Protein AF-A0A662V6E0-F1 (afdb_monomer_lite)

Structure (mmCIF, N/CA/C/O backbone):
data_AF-A0A662V6E0-F1
#
_entry.id   AF-A0A662V6E0-F1
#
loop_
_atom_site.group_PDB
_atom_site.id
_atom_site.type_symbol
_atom_site.label_atom_id
_atom_site.label_alt_id
_atom_site.label_comp_id
_atom_site.label_asym_id
_atom_site.label_entity_id
_atom_site.label_seq_id
_atom_site.pdbx_PDB_ins_code
_atom_site.Cartn_x
_atom_site.Cartn_y
_atom_site.Cartn_z
_atom_site.occupancy
_atom_site.B_iso_or_equiv
_atom_site.auth_seq_id
_atom_site.auth_comp_id
_atom_site.auth_asym_id
_atom_site.auth_atom_id
_atom_site.pdbx_PDB_model_num
ATOM 1 N N . LEU A 1 1 ? -12.872 20.632 -27.353 1.00 49.09 1 LEU A N 1
ATOM 2 C CA . LEU A 1 1 ? -13.361 19.272 -27.676 1.00 49.09 1 LEU A CA 1
ATOM 3 C C . LEU A 1 1 ? -12.715 18.856 -28.987 1.00 49.09 1 LEU A C 1
ATOM 5 O O . LEU A 1 1 ? -12.767 19.637 -29.929 1.00 49.09 1 LEU A O 1
ATOM 9 N N . ILE A 1 2 ? -12.030 17.712 -29.020 1.00 58.94 2 ILE A N 1
ATOM 10 C CA . ILE A 1 2 ? -11.383 17.209 -30.240 1.00 58.94 2 ILE A CA 1
ATOM 11 C C . ILE A 1 2 ? -12.486 16.617 -31.133 1.00 58.94 2 ILE A C 1
ATOM 13 O O . ILE A 1 2 ? -13.253 15.789 -30.640 1.00 58.94 2 ILE A O 1
ATOM 17 N N . PRO A 1 3 ? -12.623 17.042 -32.401 1.00 65.31 3 PRO A N 1
ATOM 18 C CA . PRO A 1 3 ? -13.657 16.518 -33.284 1.00 65.31 3 PRO A CA 1
ATOM 19 C C . PRO A 1 3 ? -13.336 15.076 -33.693 1.00 65.31 3 PRO A C 1
ATOM 21 O O . PRO A 1 3 ? -12.219 14.776 -34.120 1.00 65.31 3 PRO A O 1
ATOM 24 N N . ILE A 1 4 ? -14.326 14.190 -33.581 1.00 75.94 4 ILE A N 1
ATOM 25 C CA . ILE A 1 4 ? -14.243 12.826 -34.111 1.00 75.94 4 ILE A CA 1
ATOM 26 C C . ILE A 1 4 ? -14.254 12.930 -35.638 1.00 75.94 4 ILE A C 1
ATOM 28 O O . ILE A 1 4 ? -15.209 13.450 -36.211 1.00 75.94 4 ILE A O 1
ATOM 32 N N . LYS A 1 5 ? -13.179 12.470 -36.289 1.00 81.81 5 LYS A N 1
ATOM 33 C CA . LYS A 1 5 ? -13.061 12.499 -37.755 1.00 81.81 5 LYS A CA 1
ATOM 34 C C . LYS A 1 5 ? -13.810 11.351 -38.427 1.00 81.81 5 LYS A C 1
ATOM 36 O O . LYS A 1 5 ? -14.403 11.565 -39.476 1.00 81.81 5 LYS A O 1
ATOM 41 N N . GLU A 1 6 ? -13.784 10.163 -37.829 1.00 79.88 6 GLU A N 1
ATOM 42 C CA . GLU A 1 6 ? -14.368 8.954 -38.407 1.00 79.88 6 GLU A CA 1
ATOM 43 C C . GLU A 1 6 ? -14.584 7.891 -37.322 1.00 79.88 6 GLU A C 1
ATOM 45 O O . GLU A 1 6 ? -13.838 7.840 -36.342 1.00 79.88 6 GLU A O 1
ATOM 50 N N . VAL A 1 7 ? -15.610 7.056 -37.496 1.00 80.12 7 VAL A N 1
ATOM 51 C CA . VAL A 1 7 ? -15.880 5.877 -36.664 1.00 80.12 7 VAL A CA 1
ATOM 52 C C . VAL A 1 7 ? -16.152 4.702 -37.598 1.00 80.12 7 VAL A C 1
ATOM 54 O O . VAL A 1 7 ? -17.128 4.728 -38.345 1.00 80.12 7 VAL A O 1
ATOM 57 N N . SER A 1 8 ? -15.321 3.664 -37.535 1.00 81.94 8 SER A N 1
ATOM 58 C CA . SER A 1 8 ? -15.494 2.417 -38.284 1.00 81.94 8 SER A CA 1
ATOM 59 C C . SER A 1 8 ? -15.614 1.225 -37.328 1.00 81.94 8 SER A C 1
ATOM 61 O O . SER A 1 8 ? -15.198 1.279 -36.170 1.00 81.94 8 SER A O 1
ATOM 63 N N . LYS A 1 9 ? -16.242 0.142 -37.799 1.00 78.50 9 LYS A N 1
ATOM 64 C CA . LYS A 1 9 ? -16.302 -1.141 -37.090 1.00 78.50 9 LYS A CA 1
ATOM 65 C C . LYS A 1 9 ? -15.460 -2.143 -37.853 1.00 78.50 9 LYS A C 1
ATOM 67 O O . LYS A 1 9 ? -15.764 -2.427 -39.009 1.00 78.50 9 LYS A O 1
ATOM 72 N N . GLU A 1 10 ? -14.463 -2.706 -37.190 1.00 79.75 10 GLU A N 1
ATOM 73 C CA . GLU A 1 10 ? -13.592 -3.715 -37.780 1.00 79.75 10 GLU A CA 1
ATOM 74 C C . GLU A 1 10 ? -13.716 -5.036 -37.015 1.00 79.75 10 GLU A C 1
ATOM 76 O O . GLU A 1 10 ? -13.759 -5.035 -35.781 1.00 79.75 10 GLU A O 1
ATOM 81 N N . PRO A 1 11 ? -13.806 -6.177 -37.719 1.00 76.88 11 PRO A N 1
ATOM 82 C CA . PRO A 1 11 ? -13.758 -7.479 -37.076 1.00 76.88 11 PRO A CA 1
ATOM 83 C C . PRO A 1 11 ? -12.357 -7.713 -36.498 1.00 76.88 11 PRO A C 1
ATOM 85 O O . PRO A 1 11 ? -11.377 -7.823 -37.230 1.00 76.88 11 PRO A O 1
ATOM 88 N N . TYR A 1 12 ? -12.274 -7.799 -35.172 1.00 74.31 12 TYR A N 1
ATOM 89 C CA . TYR A 1 12 ? -11.031 -8.015 -34.439 1.00 74.31 12 TYR A CA 1
ATOM 90 C C . TYR A 1 12 ? -11.065 -9.373 -33.731 1.00 74.31 12 TYR A C 1
ATOM 92 O O . TYR A 1 12 ? -11.938 -9.627 -32.905 1.00 74.31 12 TYR A O 1
ATOM 100 N N . ASN A 1 13 ? -10.104 -10.242 -34.051 1.00 71.31 13 ASN A N 1
ATOM 101 C CA . ASN A 1 13 ? -9.995 -11.604 -33.509 1.00 71.31 13 ASN A CA 1
ATOM 102 C C . ASN A 1 13 ? -8.948 -11.709 -32.379 1.00 71.31 13 ASN A C 1
ATOM 104 O O . ASN A 1 13 ? -8.230 -12.702 -32.281 1.00 71.31 13 ASN A O 1
ATOM 108 N N . GLY A 1 14 ? -8.836 -10.677 -31.539 1.00 69.19 14 GLY A N 1
ATOM 109 C CA . GLY A 1 14 ? -7.938 -10.641 -30.378 1.00 69.19 14 GLY A CA 1
ATOM 110 C C . GLY A 1 14 ? -8.657 -10.245 -29.083 1.00 69.19 14 GLY A C 1
ATOM 111 O O . GLY A 1 14 ? -9.872 -10.057 -29.061 1.00 69.19 14 GLY A O 1
ATOM 112 N N . TYR A 1 15 ? -7.906 -10.091 -27.990 1.00 51.00 15 TYR A N 1
ATOM 113 C CA . TYR A 1 15 ? -8.446 -9.591 -26.720 1.00 51.00 15 TYR A CA 1
ATOM 114 C C . TYR A 1 15 ? -8.632 -8.071 -26.776 1.00 51.00 15 TYR A C 1
ATOM 116 O O . TYR A 1 15 ? -7.704 -7.351 -27.145 1.00 51.00 15 TYR A O 1
ATOM 124 N N . VAL A 1 16 ? -9.822 -7.587 -26.416 1.00 47.34 16 VAL A N 1
ATOM 125 C CA . VAL A 1 16 ? -10.122 -6.154 -26.296 1.00 47.34 16 VAL A CA 1
ATOM 126 C C . VAL A 1 16 ? -10.027 -5.774 -24.823 1.00 47.34 16 VAL A C 1
ATOM 128 O O . VAL A 1 16 ? -10.790 -6.282 -24.003 1.00 47.34 16 VAL A O 1
ATOM 131 N N . TYR A 1 17 ? -9.099 -4.883 -24.501 1.00 55.56 17 TYR A N 1
ATOM 132 C CA . TYR A 1 17 ? -9.102 -4.127 -23.251 1.00 55.56 17 TYR A CA 1
ATOM 133 C C . TYR A 1 17 ? -9.368 -2.654 -23.584 1.00 55.56 17 TYR A C 1
ATOM 135 O O . TYR A 1 17 ? -9.238 -2.257 -24.744 1.00 55.56 17 TYR A O 1
ATOM 143 N N . ASP A 1 18 ? -9.804 -1.883 -22.586 1.00 57.19 18 ASP A N 1
ATOM 144 C CA . ASP A 1 18 ? -10.152 -0.462 -22.701 1.00 57.19 18 ASP A CA 1
ATOM 145 C C . ASP A 1 18 ? -9.189 0.336 -23.606 1.00 57.19 18 ASP A C 1
ATOM 147 O O . ASP A 1 18 ? -7.977 0.123 -23.574 1.00 57.19 18 ASP A O 1
ATOM 151 N N . VAL A 1 19 ? -9.766 1.243 -24.414 1.00 54.28 19 VAL A N 1
ATOM 152 C CA . VAL A 1 19 ? -9.156 2.002 -25.528 1.00 54.28 19 VAL A CA 1
ATOM 153 C C . VAL A 1 19 ? -7.653 2.236 -25.343 1.00 54.28 19 VAL A C 1
ATOM 155 O O . VAL A 1 19 ? -7.258 3.055 -24.515 1.00 54.28 19 VAL A O 1
ATOM 158 N N . SER A 1 20 ? -6.837 1.566 -26.163 1.00 50.50 20 SER A N 1
ATOM 159 C CA . SER A 1 20 ? -5.388 1.768 -26.243 1.00 50.50 20 SER A CA 1
ATOM 16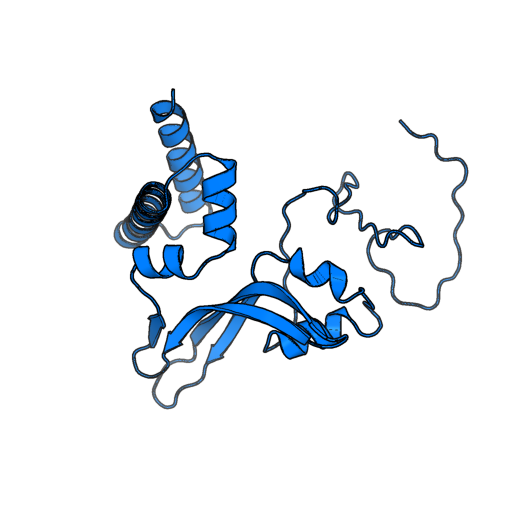0 C C . SER A 1 20 ? -5.021 2.581 -27.482 1.00 50.50 20 SER A C 1
ATOM 162 O O . SER A 1 20 ? -5.390 2.205 -28.597 1.00 50.50 20 SER A O 1
ATOM 164 N N . VAL A 1 21 ? -4.251 3.658 -27.328 1.00 54.12 21 VAL A N 1
ATOM 165 C CA . VAL A 1 21 ? -3.633 4.333 -28.482 1.00 54.12 21 VAL A CA 1
ATOM 166 C C . VAL A 1 21 ? -2.353 3.570 -28.851 1.00 54.12 21 VAL A C 1
ATOM 168 O O . VAL A 1 21 ? -1.479 3.416 -27.991 1.00 54.12 21 VAL A O 1
ATOM 171 N N . PRO A 1 22 ? -2.205 3.084 -30.101 1.00 49.09 22 PRO A N 1
ATOM 172 C CA . PRO A 1 22 ? -0.978 2.423 -30.533 1.00 49.09 22 PRO A CA 1
ATOM 173 C C . PRO A 1 22 ? 0.234 3.312 -30.246 1.00 49.09 22 PRO A C 1
ATOM 175 O O . PRO A 1 22 ? 0.165 4.517 -30.481 1.00 49.09 22 PRO A O 1
ATOM 178 N N . SER A 1 23 ? 1.330 2.722 -29.758 1.00 51.19 23 SER A N 1
ATOM 179 C CA . SER A 1 23 ? 2.611 3.357 -29.375 1.00 51.19 23 SER A CA 1
ATOM 180 C C . SER A 1 23 ? 2.687 4.119 -28.045 1.00 51.19 23 SER A C 1
ATOM 182 O O . SER A 1 23 ? 3.800 4.345 -27.578 1.00 51.19 23 SER A O 1
ATOM 184 N N . SER A 1 24 ? 1.572 4.485 -27.403 1.00 54.00 24 SER A N 1
ATOM 185 C CA . SER A 1 24 ? 1.616 5.182 -26.101 1.00 54.00 24 SER A CA 1
ATOM 186 C C . SER A 1 24 ? 1.147 4.338 -24.922 1.00 54.00 24 SER A C 1
ATOM 188 O O . SER A 1 24 ? 1.262 4.784 -23.782 1.00 54.00 24 SER A O 1
ATOM 190 N N . GLU A 1 25 ? 0.576 3.163 -25.208 1.00 56.56 25 GLU A N 1
ATOM 191 C CA . GLU A 1 25 ? -0.056 2.239 -24.254 1.00 56.56 25 GLU A CA 1
ATOM 192 C C . GLU A 1 25 ? -1.175 2.862 -23.413 1.00 56.56 25 GLU A C 1
ATOM 194 O O . GLU A 1 25 ? -1.760 2.158 -22.608 1.00 56.56 25 GLU A O 1
ATOM 199 N N . ALA A 1 26 ? -1.533 4.130 -23.670 1.00 50.41 26 ALA A N 1
ATOM 200 C CA . ALA A 1 26 ? -2.530 4.963 -23.002 1.00 50.41 26 ALA A CA 1
ATOM 201 C C . ALA A 1 26 ? -3.880 4.242 -22.794 1.00 50.41 26 ALA A C 1
ATOM 203 O O . ALA A 1 26 ? -4.550 3.941 -23.772 1.00 50.41 26 ALA A O 1
ATOM 204 N N . PHE A 1 27 ? -4.287 4.027 -21.534 1.00 55.91 27 PHE A N 1
ATOM 205 C CA . PHE A 1 27 ? -5.500 3.315 -21.119 1.00 55.91 27 PHE A CA 1
ATOM 206 C C . PHE A 1 27 ? -6.538 4.348 -20.701 1.00 55.91 27 PHE A C 1
ATOM 208 O O . PHE A 1 27 ? -6.288 5.104 -19.760 1.00 55.91 27 PHE A O 1
ATOM 215 N N . PHE A 1 28 ? -7.690 4.380 -21.362 1.00 53.28 28 PHE A N 1
ATOM 216 C CA . PHE A 1 28 ? -8.800 5.256 -20.985 1.00 53.28 28 PHE A CA 1
ATOM 217 C C . PHE A 1 28 ? -9.906 4.468 -20.288 1.00 53.28 28 PHE A C 1
ATOM 219 O O . PHE A 1 28 ? -10.320 3.447 -20.811 1.00 53.28 28 PHE A O 1
ATOM 226 N N . GLY A 1 29 ? -10.446 4.951 -19.168 1.00 52.69 29 GLY A N 1
ATOM 227 C CA . GLY A 1 29 ? -11.595 4.296 -18.527 1.00 52.69 29 GLY A CA 1
ATOM 228 C C . GLY A 1 29 ? -12.516 5.252 -17.771 1.00 52.69 29 GLY A C 1
ATOM 229 O O . GLY A 1 29 ? -12.187 6.423 -17.580 1.00 52.69 29 GLY A O 1
ATOM 230 N N . GLY A 1 30 ? -13.685 4.739 -17.369 1.00 48.44 30 GLY A N 1
ATOM 231 C CA . GLY A 1 30 ? -14.797 5.497 -16.771 1.00 48.44 30 GLY A CA 1
ATOM 232 C C . GLY A 1 30 ? -15.903 5.876 -17.772 1.00 48.44 30 GLY A C 1
ATOM 233 O O . GLY A 1 30 ? -15.694 5.827 -18.980 1.00 48.44 30 GLY A O 1
ATOM 234 N N . GLU A 1 31 ? -17.088 6.275 -17.279 1.00 44.94 31 GLU A N 1
ATOM 235 C CA . GLU A 1 31 ? -18.205 6.761 -18.128 1.00 44.94 31 GLU A CA 1
ATOM 236 C C . GLU A 1 31 ? -17.833 8.021 -18.925 1.00 44.94 31 GLU A C 1
ATOM 238 O O . GLU A 1 31 ? -18.350 8.262 -20.013 1.00 44.94 31 GLU A O 1
ATOM 243 N N . THR A 1 32 ? -16.901 8.817 -18.397 1.00 42.78 32 THR A N 1
ATOM 244 C CA . THR A 1 32 ? -16.172 9.839 -19.151 1.00 42.78 32 THR A CA 1
ATOM 245 C C . THR A 1 32 ? -14.737 9.341 -19.306 1.00 42.78 32 THR A C 1
ATOM 247 O O . THR A 1 32 ? -14.040 9.270 -18.292 1.00 42.78 32 THR A O 1
ATOM 250 N N . PRO A 1 33 ? -14.286 8.971 -20.518 1.00 47.41 33 PRO A N 1
ATOM 251 C CA . PRO A 1 33 ? -12.990 8.333 -20.699 1.00 47.41 33 PRO A CA 1
ATOM 252 C C . PRO A 1 33 ? -11.864 9.282 -20.280 1.00 47.41 33 PRO A C 1
ATOM 254 O O . PRO A 1 33 ? -11.597 10.289 -20.938 1.00 47.41 33 PRO A O 1
ATOM 257 N N . ILE A 1 34 ? -11.203 8.950 -19.172 1.00 44.78 34 ILE A N 1
ATOM 258 C CA . ILE A 1 34 ? -10.006 9.631 -18.670 1.00 44.78 34 ILE A CA 1
ATOM 259 C C . ILE A 1 34 ? -8.798 8.715 -18.825 1.00 44.78 34 ILE A C 1
ATOM 261 O O . ILE A 1 34 ? -8.915 7.505 -18.667 1.00 44.78 34 ILE A O 1
ATOM 265 N N . LEU A 1 35 ? -7.634 9.286 -19.133 1.00 45.44 35 LEU A N 1
ATOM 266 C CA . LEU A 1 35 ? -6.387 8.538 -19.276 1.00 45.44 35 LEU A CA 1
ATOM 267 C C . LEU A 1 35 ? -5.907 8.078 -17.886 1.00 45.44 35 LEU A C 1
ATOM 269 O O . LEU A 1 35 ? -5.474 8.904 -17.087 1.00 45.44 35 LEU A O 1
ATOM 273 N N . LEU A 1 36 ? -6.018 6.781 -17.593 1.00 57.56 36 LEU A N 1
ATOM 274 C CA . LEU A 1 36 ? -5.914 6.196 -16.249 1.00 57.56 36 LEU A CA 1
ATOM 275 C C . LEU A 1 36 ? -4.486 5.906 -15.774 1.00 57.56 36 LEU A C 1
ATOM 277 O O . LEU A 1 36 ? -4.263 5.777 -14.574 1.00 57.56 36 LEU A O 1
ATOM 281 N N . HIS A 1 37 ? -3.512 5.816 -16.677 1.00 54.66 37 HIS A N 1
ATOM 282 C CA . HIS A 1 37 ? -2.103 5.622 -16.323 1.00 54.66 37 HIS A CA 1
ATOM 283 C C . HIS A 1 37 ? -1.221 6.608 -17.104 1.00 54.66 37 HIS A C 1
ATOM 285 O O . HIS A 1 37 ? -1.649 7.175 -18.108 1.00 54.66 37 HIS A O 1
ATOM 291 N N . ASN A 1 38 ? -0.002 6.853 -16.617 1.00 52.66 38 ASN A N 1
ATOM 292 C CA . ASN A 1 38 ? 0.990 7.768 -17.212 1.00 52.66 38 ASN A CA 1
ATOM 293 C C . ASN A 1 38 ? 0.623 9.269 -17.245 1.00 52.66 38 ASN A C 1
ATOM 295 O O . ASN A 1 38 ? 1.361 10.068 -17.811 1.00 52.66 38 ASN A O 1
ATOM 299 N N . THR A 1 39 ? -0.455 9.684 -16.576 1.00 57.22 39 THR A N 1
ATOM 300 C CA . THR A 1 39 ? -0.908 11.094 -16.490 1.00 57.22 39 THR A CA 1
ATOM 301 C C . THR A 1 39 ? -1.029 11.632 -15.066 1.00 57.22 39 THR A C 1
ATOM 303 O O . THR A 1 39 ? -1.538 12.730 -14.859 1.00 57.22 39 THR A O 1
ATOM 306 N N . GLY A 1 40 ? -0.578 10.867 -14.068 1.00 60.16 40 GLY A N 1
ATOM 307 C CA . GLY A 1 40 ? -0.658 11.259 -12.657 1.00 60.16 40 GLY A CA 1
ATOM 308 C C . GLY A 1 40 ? -1.991 10.941 -11.969 1.00 60.16 40 GLY A C 1
ATOM 309 O O . GLY A 1 40 ? -2.191 11.367 -10.833 1.00 60.16 40 GLY A O 1
ATOM 310 N N . HIS A 1 41 ? -2.887 10.177 -12.603 1.00 69.06 41 HIS A N 1
ATOM 311 C CA . HIS A 1 41 ? -4.099 9.674 -11.952 1.00 69.06 41 HIS A CA 1
ATOM 312 C C . HIS A 1 41 ? -3.771 8.481 -11.047 1.00 69.06 41 HIS A C 1
ATOM 314 O O . HIS A 1 41 ? -3.109 7.529 -11.458 1.00 69.06 41 HIS A O 1
ATOM 320 N N . GLY A 1 42 ? -4.234 8.536 -9.798 1.00 72.88 42 GLY A N 1
ATOM 321 C CA . GLY A 1 42 ? -4.164 7.400 -8.884 1.00 72.88 42 GLY A CA 1
ATOM 322 C C . GLY A 1 42 ? -5.226 6.363 -9.238 1.00 72.88 42 GLY A C 1
ATOM 323 O O . GLY A 1 42 ? -6.389 6.712 -9.429 1.00 72.88 42 GLY A O 1
ATOM 324 N N . GLY A 1 43 ? -4.833 5.094 -9.288 1.00 79.25 43 GLY A N 1
ATOM 325 C CA . GLY A 1 43 ? -5.730 3.977 -9.562 1.00 79.25 43 GLY A CA 1
ATOM 326 C C . GLY A 1 43 ? -5.341 2.734 -8.771 1.00 79.25 43 GLY A C 1
ATOM 327 O O . GLY A 1 43 ? -4.236 2.633 -8.238 1.00 79.25 43 GLY A O 1
ATOM 328 N N . GLY A 1 44 ? -6.270 1.787 -8.692 1.00 84.25 44 GLY A N 1
ATOM 329 C CA . GLY A 1 44 ? -6.051 0.469 -8.112 1.00 84.25 44 GLY A CA 1
ATOM 330 C C . GLY A 1 44 ? -6.836 -0.579 -8.890 1.00 84.25 44 GLY A C 1
ATOM 331 O O . GLY A 1 44 ? -7.885 -0.279 -9.456 1.00 84.25 44 GLY A O 1
ATOM 332 N N . CYS A 1 45 ? -6.325 -1.804 -8.928 1.00 86.12 45 CYS A N 1
ATOM 333 C CA . CYS A 1 45 ? -7.000 -2.938 -9.547 1.00 86.12 45 CYS A CA 1
ATOM 334 C C . CYS A 1 45 ? -6.748 -4.211 -8.737 1.00 86.12 45 CYS A C 1
ATOM 336 O O . CYS A 1 45 ? -5.872 -4.257 -7.871 1.00 86.12 45 CYS A O 1
ATOM 338 N N . THR A 1 46 ? -7.525 -5.252 -9.022 1.00 87.06 46 THR A N 1
ATOM 339 C CA . THR A 1 46 ? -7.244 -6.605 -8.541 1.00 87.06 46 THR A CA 1
ATOM 340 C C . THR A 1 46 ? -6.498 -7.370 -9.619 1.00 87.06 46 THR A C 1
ATOM 342 O O . THR A 1 46 ? -6.895 -7.322 -10.782 1.00 87.06 46 THR A O 1
ATOM 345 N N . PHE A 1 47 ? -5.477 -8.128 -9.233 1.00 87.94 47 PHE A N 1
ATOM 346 C CA . PHE A 1 47 ? -4.700 -8.936 -10.162 1.00 87.94 47 PHE A CA 1
ATOM 347 C C . PHE A 1 47 ? -4.596 -10.373 -9.659 1.00 87.94 47 PHE A C 1
ATOM 349 O O . PHE A 1 47 ? -4.397 -10.607 -8.468 1.00 87.94 47 PHE A O 1
ATOM 356 N N . HIS A 1 48 ? -4.739 -11.344 -10.559 1.00 89.00 48 HIS A N 1
ATOM 357 C CA . HIS A 1 48 ? -4.550 -12.745 -10.203 1.00 89.00 48 HIS A CA 1
ATOM 358 C C . HIS A 1 48 ? -3.065 -13.114 -10.309 1.00 89.00 48 HIS A C 1
ATOM 360 O O . HIS A 1 48 ? -2.554 -13.377 -11.398 1.00 89.00 48 HIS A O 1
ATOM 366 N N . GLY A 1 49 ? -2.396 -13.133 -9.160 1.00 86.12 49 GLY A N 1
ATOM 367 C CA . GLY A 1 49 ? -1.012 -13.557 -8.974 1.00 86.12 49 GLY A CA 1
ATOM 368 C C . GLY A 1 49 ? -0.748 -13.809 -7.490 1.00 86.12 49 GLY A C 1
ATOM 369 O O . GLY A 1 49 ? -1.394 -13.209 -6.632 1.00 86.12 49 GLY A O 1
ATOM 370 N N . ASP A 1 50 ? 0.154 -14.733 -7.187 1.00 87.94 50 ASP A N 1
ATOM 371 C CA . ASP A 1 50 ? 0.505 -15.157 -5.827 1.00 87.94 50 ASP A CA 1
ATOM 372 C C . ASP A 1 50 ? 1.837 -14.577 -5.321 1.00 87.94 50 ASP A C 1
ATOM 374 O O . ASP A 1 50 ? 2.142 -14.729 -4.132 1.00 87.94 50 ASP A O 1
ATOM 378 N N . SER A 1 51 ? 2.584 -13.897 -6.201 1.00 92.81 51 SER A N 1
ATOM 379 C CA . SER A 1 51 ? 3.821 -13.160 -5.920 1.00 92.81 51 SER A CA 1
ATOM 380 C C . SER A 1 51 ? 4.027 -11.977 -6.883 1.00 92.81 51 SER A C 1
ATOM 382 O O . SER A 1 51 ? 3.342 -11.868 -7.912 1.00 92.81 51 SER A O 1
ATOM 384 N N . ILE A 1 52 ? 5.001 -11.107 -6.582 1.00 93.88 52 ILE A N 1
ATOM 385 C CA . ILE A 1 52 ? 5.439 -10.048 -7.504 1.00 93.88 52 ILE A CA 1
ATOM 386 C C . ILE A 1 52 ? 5.967 -10.641 -8.809 1.00 93.88 52 ILE A C 1
ATOM 388 O O . ILE A 1 52 ? 5.638 -10.132 -9.874 1.00 93.88 52 ILE A O 1
ATOM 392 N N . GLU A 1 53 ? 6.732 -11.726 -8.766 1.00 93.00 53 GLU A N 1
ATOM 393 C CA . GLU A 1 53 ? 7.295 -12.367 -9.958 1.00 93.00 53 GLU A CA 1
ATOM 394 C C . GLU A 1 53 ? 6.185 -12.871 -10.881 1.00 93.00 53 GLU A C 1
ATOM 396 O O . GLU A 1 53 ? 6.224 -12.626 -12.089 1.00 93.00 53 GLU A O 1
ATOM 401 N N . SER A 1 54 ? 5.149 -13.515 -10.322 1.00 92.94 54 SER A N 1
ATOM 402 C CA . SER A 1 54 ? 3.989 -13.920 -11.121 1.00 92.94 54 SER A CA 1
ATOM 403 C C . SER A 1 54 ? 3.257 -12.709 -11.700 1.00 92.94 54 SER A C 1
ATOM 405 O O . SER A 1 54 ? 2.727 -12.809 -12.810 1.00 92.94 54 SER A O 1
ATOM 407 N N . MET A 1 55 ? 3.176 -11.595 -10.970 1.00 94.00 55 MET A N 1
ATOM 408 C CA . MET A 1 55 ? 2.566 -10.363 -11.472 1.00 94.00 55 MET A CA 1
ATOM 409 C C . MET A 1 55 ? 3.383 -9.781 -12.634 1.00 94.00 55 MET A C 1
ATOM 411 O O . MET A 1 55 ? 2.824 -9.533 -13.700 1.00 94.00 55 MET A O 1
ATOM 415 N N . VAL A 1 56 ? 4.698 -9.622 -12.458 1.00 93.44 56 VAL A N 1
ATOM 416 C CA . VAL A 1 56 ? 5.632 -9.100 -13.470 1.00 93.44 56 VAL A CA 1
ATOM 417 C C . VAL A 1 56 ? 5.577 -9.946 -14.735 1.00 93.44 56 VAL A C 1
ATOM 419 O O . VAL A 1 56 ? 5.435 -9.397 -15.824 1.00 93.44 56 VAL A O 1
ATOM 422 N N . MET A 1 57 ? 5.625 -11.275 -14.604 1.00 92.31 57 MET A N 1
ATOM 423 C CA . MET A 1 57 ? 5.521 -12.181 -15.746 1.00 92.31 57 MET A CA 1
ATOM 424 C C . MET A 1 57 ? 4.221 -11.935 -16.514 1.00 92.31 57 MET A C 1
ATOM 426 O O . MET A 1 57 ? 4.260 -11.660 -17.704 1.00 92.31 57 MET A O 1
ATOM 430 N N . ARG A 1 58 ? 3.070 -11.959 -15.835 1.00 91.81 58 ARG A N 1
ATOM 431 C CA . ARG A 1 58 ? 1.762 -11.827 -16.495 1.00 91.81 58 ARG A CA 1
ATOM 432 C C . ARG A 1 58 ? 1.538 -10.446 -17.114 1.00 91.81 58 ARG A C 1
ATOM 434 O O . ARG A 1 58 ? 0.880 -10.365 -18.145 1.00 91.81 58 ARG A O 1
ATOM 441 N N . LEU A 1 59 ? 2.064 -9.381 -16.502 1.00 90.62 59 LEU A N 1
ATOM 442 C CA . LEU A 1 59 ? 1.988 -8.023 -17.050 1.00 90.62 59 LEU A CA 1
ATOM 443 C C . LEU A 1 59 ? 2.888 -7.847 -18.278 1.00 90.62 59 LEU A C 1
ATOM 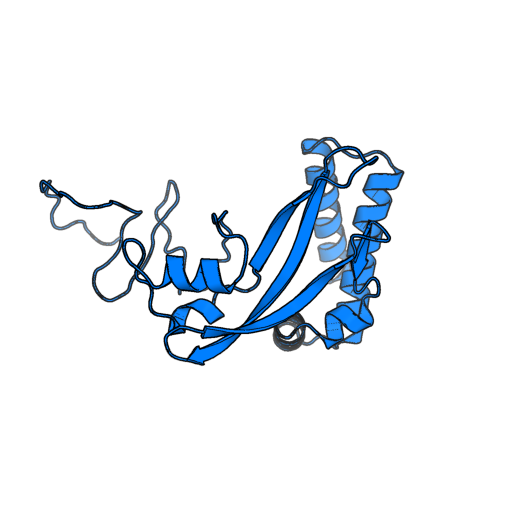445 O O . LEU A 1 59 ? 2.497 -7.160 -19.215 1.00 90.62 59 LEU A O 1
ATOM 449 N N . THR A 1 60 ? 4.069 -8.469 -18.290 1.00 88.06 60 THR A N 1
ATOM 450 C CA . THR A 1 60 ? 5.049 -8.314 -19.380 1.00 88.06 60 THR A CA 1
ATOM 451 C C . THR A 1 60 ? 4.855 -9.313 -20.523 1.00 88.06 60 THR A C 1
ATOM 453 O O . THR A 1 60 ? 5.394 -9.107 -21.605 1.00 88.06 60 THR A O 1
ATOM 456 N N . THR A 1 61 ? 4.059 -10.371 -20.337 1.00 87.19 61 THR A N 1
ATOM 457 C CA . THR A 1 61 ? 3.712 -11.330 -21.399 1.00 87.19 61 THR A CA 1
ATOM 458 C C . THR A 1 61 ? 2.363 -11.020 -22.056 1.00 87.19 61 THR A C 1
ATOM 460 O O . THR A 1 61 ? 1.478 -10.451 -21.407 1.00 87.19 61 THR A O 1
ATOM 463 N N . PRO A 1 62 ? 2.134 -11.452 -23.311 1.00 85.25 62 PRO A N 1
ATOM 464 C CA . PRO A 1 62 ? 0.803 -11.445 -23.909 1.00 85.25 62 PRO A CA 1
ATOM 465 C C . PRO A 1 62 ? -0.242 -12.140 -23.013 1.00 85.25 62 PRO A C 1
ATOM 467 O O . PRO A 1 62 ? 0.078 -13.138 -22.363 1.00 85.25 62 PRO A O 1
ATOM 470 N N . PRO A 1 63 ? -1.494 -11.650 -22.975 1.00 85.19 63 PRO A N 1
ATOM 471 C CA . PRO A 1 63 ? -2.051 -10.596 -23.827 1.00 85.19 63 PRO A CA 1
ATOM 472 C C . PRO A 1 63 ? -1.808 -9.160 -23.329 1.00 85.19 63 PRO A C 1
ATOM 474 O O . PRO A 1 63 ? -2.192 -8.234 -24.031 1.00 85.19 63 PRO A O 1
ATOM 477 N N . ILE A 1 64 ? -1.203 -8.962 -22.149 1.00 85.38 64 ILE A N 1
ATOM 478 C CA . ILE A 1 64 ? -1.016 -7.626 -21.555 1.00 85.38 64 ILE A CA 1
ATOM 479 C C . ILE A 1 64 ? 0.200 -6.923 -22.170 1.00 85.38 64 ILE A C 1
ATOM 481 O O . ILE A 1 64 ? 0.068 -5.820 -22.688 1.00 85.38 64 ILE A O 1
ATOM 485 N N . ASN A 1 65 ? 1.356 -7.594 -22.169 1.00 84.62 65 ASN A N 1
ATOM 486 C CA . ASN A 1 65 ? 2.566 -7.183 -22.888 1.00 84.62 65 ASN A CA 1
ATOM 487 C C . ASN A 1 65 ? 3.041 -5.737 -22.605 1.00 84.62 65 ASN A C 1
ATOM 489 O O . ASN A 1 65 ? 3.459 -5.032 -23.521 1.00 84.62 65 ASN A O 1
ATOM 493 N N . ILE A 1 66 ? 2.983 -5.299 -21.343 1.00 86.25 66 ILE A N 1
ATOM 494 C CA . ILE A 1 66 ? 3.474 -3.981 -20.910 1.00 86.25 66 ILE A CA 1
ATOM 495 C C . ILE A 1 66 ? 5.006 -4.029 -20.731 1.00 86.25 66 ILE A C 1
ATOM 497 O O . ILE A 1 66 ? 5.511 -4.943 -20.071 1.00 86.25 66 ILE A O 1
ATOM 501 N N . PRO A 1 67 ? 5.770 -3.043 -21.235 1.00 87.06 67 PRO A N 1
ATOM 502 C CA . PRO A 1 67 ? 7.191 -2.889 -20.965 1.00 87.06 67 PRO A CA 1
ATOM 503 C C . PRO A 1 67 ? 7.489 -2.798 -19.469 1.00 87.06 67 PRO A C 1
ATOM 505 O O . PRO A 1 67 ? 6.900 -2.003 -18.732 1.00 87.06 67 PRO A O 1
ATOM 508 N N . ILE A 1 68 ? 8.477 -3.571 -19.013 1.00 89.94 68 ILE A N 1
ATOM 509 C CA . ILE A 1 68 ? 8.834 -3.651 -17.590 1.00 89.94 68 ILE A CA 1
ATOM 510 C C . ILE A 1 68 ? 9.232 -2.295 -16.979 1.00 89.94 68 ILE A C 1
ATOM 512 O O . ILE A 1 68 ? 9.072 -2.078 -15.778 1.00 89.94 68 ILE A O 1
ATOM 516 N N . SER A 1 69 ? 9.688 -1.353 -17.810 1.00 88.06 69 SER A N 1
ATOM 517 C CA . SER A 1 69 ? 10.011 0.027 -17.434 1.00 88.06 69 SER A CA 1
ATOM 518 C C . SER A 1 69 ? 8.831 0.808 -16.847 1.00 88.06 69 SER A C 1
ATOM 520 O O . SER A 1 69 ? 9.066 1.774 -16.122 1.00 88.06 69 SER A O 1
ATOM 522 N N . PHE A 1 70 ? 7.583 0.397 -17.101 1.00 89.06 70 PHE A N 1
ATOM 523 C CA . PHE A 1 70 ? 6.393 1.022 -16.519 1.00 89.06 70 PHE A CA 1
ATOM 524 C C . PHE A 1 70 ? 6.026 0.479 -15.134 1.00 89.06 70 PHE A C 1
ATOM 526 O O . PHE A 1 70 ? 5.319 1.155 -14.387 1.00 89.06 70 PHE A O 1
ATOM 533 N N . LEU A 1 71 ? 6.514 -0.700 -14.734 1.00 89.88 71 LEU A N 1
ATOM 534 C CA . LEU A 1 71 ? 6.133 -1.309 -13.452 1.00 89.88 71 LEU A CA 1
ATOM 535 C C . LEU A 1 71 ? 6.489 -0.474 -12.207 1.00 89.88 71 LEU A C 1
ATOM 537 O O . LEU A 1 71 ? 5.695 -0.488 -11.267 1.00 89.88 71 LEU A O 1
ATOM 541 N N . PRO A 1 72 ? 7.577 0.327 -12.169 1.00 89.94 72 PRO A N 1
ATOM 542 C CA . PRO A 1 72 ? 7.840 1.244 -11.053 1.00 89.94 72 PRO A CA 1
ATOM 543 C C . PRO A 1 72 ? 6.765 2.320 -10.806 1.00 89.94 72 PRO A C 1
ATOM 545 O O . PRO A 1 72 ? 6.795 2.984 -9.763 1.00 89.94 72 PRO A O 1
ATOM 548 N N . LEU A 1 73 ? 5.821 2.511 -11.738 1.00 87.44 73 LEU A N 1
ATOM 549 C CA . LEU A 1 73 ? 4.655 3.383 -11.552 1.00 87.44 73 LEU A CA 1
ATOM 550 C C . LEU A 1 73 ? 3.604 2.775 -10.619 1.00 87.44 73 LEU A C 1
ATOM 552 O O . LEU A 1 73 ? 2.809 3.508 -10.030 1.00 87.44 73 LEU A O 1
ATOM 556 N N . ILE A 1 74 ? 3.612 1.453 -10.446 1.00 90.25 74 ILE A N 1
ATOM 557 C CA . ILE A 1 74 ? 2.791 0.776 -9.448 1.00 90.25 74 ILE A CA 1
ATOM 558 C C . ILE A 1 74 ? 3.392 1.094 -8.076 1.00 90.25 74 ILE A C 1
ATOM 560 O O . ILE A 1 74 ? 4.508 0.690 -7.748 1.00 90.25 74 ILE A O 1
ATOM 564 N N . SER A 1 75 ? 2.658 1.863 -7.271 1.00 87.88 75 SER A N 1
ATOM 565 C CA . SER A 1 75 ? 3.155 2.318 -5.969 1.00 87.88 75 SER A CA 1
ATOM 566 C C . SER A 1 75 ? 3.317 1.173 -4.973 1.00 87.88 75 SER A C 1
ATOM 568 O O . SER A 1 75 ? 4.344 1.111 -4.306 1.00 87.88 75 SER A O 1
ATOM 570 N N . ASN A 1 76 ? 2.315 0.295 -4.880 1.00 92.44 76 ASN A N 1
ATOM 571 C CA . ASN A 1 76 ? 2.275 -0.809 -3.926 1.00 92.44 76 ASN A CA 1
ATOM 572 C C . ASN A 1 76 ? 1.607 -2.035 -4.555 1.00 92.44 76 ASN A C 1
ATOM 574 O O . ASN A 1 76 ? 0.619 -1.895 -5.279 1.00 92.44 76 ASN A O 1
ATOM 578 N N . VAL A 1 77 ? 2.100 -3.220 -4.212 1.00 95.94 77 VAL A N 1
ATOM 579 C CA . VAL A 1 77 ? 1.489 -4.515 -4.520 1.00 95.94 77 VAL A CA 1
ATOM 580 C C . VAL A 1 77 ? 1.077 -5.159 -3.200 1.00 95.94 77 VAL A C 1
ATOM 582 O O . VAL A 1 77 ? 1.878 -5.247 -2.276 1.00 95.94 77 VAL A O 1
ATOM 585 N N . VAL A 1 78 ? -0.187 -5.571 -3.088 1.00 97.19 78 VAL A N 1
ATOM 586 C CA . VAL A 1 78 ? -0.741 -6.188 -1.873 1.00 97.19 78 VAL A CA 1
ATOM 587 C C . VAL A 1 78 ? -1.084 -7.637 -2.180 1.00 97.19 78 VAL A C 1
ATOM 589 O O . VAL A 1 78 ? -2.035 -7.914 -2.914 1.00 97.19 78 VAL A O 1
ATOM 592 N N . ILE A 1 79 ? -0.329 -8.570 -1.607 1.00 96.81 79 ILE A N 1
ATOM 593 C CA . ILE A 1 79 ? -0.531 -10.001 -1.827 1.00 96.81 79 ILE A CA 1
ATOM 594 C C . ILE A 1 79 ? -1.505 -10.519 -0.773 1.00 96.81 79 ILE A C 1
ATOM 596 O O . ILE A 1 79 ? -1.262 -10.442 0.432 1.00 96.81 79 ILE A O 1
ATOM 600 N N . THR A 1 80 ? -2.624 -11.083 -1.226 1.00 95.88 80 THR A N 1
ATOM 601 C CA . THR A 1 80 ? -3.633 -11.687 -0.347 1.00 95.88 80 THR A CA 1
ATOM 602 C C . THR A 1 80 ? -3.697 -13.191 -0.561 1.00 95.88 80 THR A C 1
ATOM 604 O O . THR A 1 80 ? -3.638 -13.670 -1.692 1.00 95.88 80 THR A O 1
ATOM 607 N N . ARG A 1 81 ? -3.822 -13.960 0.526 1.00 94.62 81 ARG A N 1
ATOM 608 C CA . ARG A 1 81 ? -3.934 -15.424 0.466 1.00 94.62 81 ARG A CA 1
ATOM 609 C C . ARG A 1 81 ? -5.086 -15.936 1.319 1.00 94.62 81 ARG A C 1
ATOM 611 O O . ARG A 1 81 ? -5.432 -15.366 2.355 1.00 94.62 81 ARG A O 1
ATOM 618 N N . PHE A 1 82 ? -5.674 -17.044 0.871 1.00 94.19 82 PHE A N 1
ATOM 619 C CA . PHE A 1 82 ? -6.595 -17.847 1.668 1.00 94.19 82 PHE A CA 1
ATOM 620 C C . PHE A 1 82 ? -5.811 -18.955 2.368 1.00 94.19 82 PHE A C 1
ATOM 622 O O . PHE A 1 82 ? -5.279 -19.855 1.725 1.00 94.19 82 PHE A O 1
ATOM 629 N N . ILE A 1 83 ? -5.729 -18.868 3.689 1.00 92.50 83 ILE A N 1
ATOM 630 C CA . ILE A 1 83 ? -4.832 -19.662 4.519 1.00 92.50 83 ILE A CA 1
ATOM 631 C C . ILE A 1 83 ? -5.621 -20.752 5.236 1.00 92.50 83 ILE A C 1
ATOM 633 O O . ILE A 1 83 ? -6.676 -20.500 5.827 1.00 92.50 83 ILE A O 1
ATOM 637 N N . ARG A 1 84 ? -5.082 -21.973 5.197 1.00 91.31 84 ARG A N 1
ATOM 638 C CA . ARG A 1 84 ? -5.605 -23.147 5.900 1.00 91.31 84 ARG A CA 1
ATOM 639 C C . ARG A 1 84 ? -4.514 -23.705 6.807 1.00 91.31 84 ARG A C 1
ATOM 641 O O . ARG A 1 84 ? -3.628 -24.409 6.339 1.00 91.31 84 ARG A O 1
ATOM 648 N N . ILE A 1 85 ? -4.588 -23.378 8.094 1.00 87.38 85 ILE A N 1
ATOM 649 C CA . ILE A 1 85 ? -3.702 -23.937 9.121 1.00 87.38 85 ILE A CA 1
ATOM 650 C C . ILE A 1 85 ? -4.470 -25.056 9.838 1.00 87.38 85 ILE A C 1
ATOM 652 O O . ILE A 1 85 ? -5.587 -24.794 10.296 1.00 87.38 85 ILE A O 1
ATOM 656 N N . PRO A 1 86 ? -3.921 -26.282 9.946 1.00 87.69 86 PRO A N 1
ATOM 657 C CA . PRO A 1 86 ? -4.549 -27.360 10.705 1.00 87.69 86 PRO A CA 1
ATOM 658 C C . PRO A 1 86 ? -4.948 -26.903 12.115 1.00 87.69 86 PRO A C 1
ATOM 660 O O . PRO A 1 86 ? -4.161 -26.281 12.821 1.00 87.69 86 PRO A O 1
ATOM 663 N N . GLY A 1 87 ? -6.193 -27.168 12.512 1.00 87.06 87 GLY A N 1
ATOM 664 C CA . GLY A 1 87 ? -6.724 -26.763 13.819 1.00 87.06 87 GLY A CA 1
ATOM 665 C C . GLY A 1 87 ? -7.184 -25.302 13.935 1.00 87.06 87 GLY A C 1
ATOM 666 O O . GLY A 1 87 ? -7.841 -24.964 14.916 1.00 87.06 87 GLY A O 1
ATOM 667 N N . LYS A 1 88 ? -6.928 -24.437 12.942 1.00 87.44 88 LYS A N 1
ATOM 668 C CA . LYS A 1 88 ? -7.489 -23.075 12.878 1.00 87.44 88 LYS A CA 1
ATOM 669 C C . LYS A 1 88 ? -8.604 -23.003 11.831 1.00 87.44 88 LYS A C 1
ATOM 671 O O . LYS A 1 88 ? -8.637 -23.758 10.859 1.00 87.44 88 LYS A O 1
ATOM 676 N N . ARG A 1 89 ? -9.534 -22.059 12.008 1.00 89.94 89 ARG A N 1
ATOM 677 C CA . ARG A 1 89 ? -10.525 -21.751 10.966 1.00 89.94 89 ARG A CA 1
ATOM 678 C C . ARG A 1 89 ? -9.809 -21.163 9.740 1.00 89.94 89 ARG A C 1
ATOM 680 O O . ARG A 1 89 ? -8.896 -20.355 9.927 1.00 89.94 89 ARG A O 1
ATOM 687 N N . PRO A 1 90 ? -10.212 -21.524 8.507 1.00 93.12 90 PRO A N 1
ATOM 688 C CA . PRO A 1 90 ? -9.674 -20.899 7.307 1.00 93.12 90 PRO A CA 1
ATOM 689 C C . PRO A 1 90 ? -9.853 -19.381 7.349 1.00 93.12 90 PRO A C 1
ATOM 691 O O . PRO A 1 90 ? -10.904 -18.888 7.760 1.00 93.12 90 PRO A O 1
ATOM 694 N N . MET A 1 91 ? -8.838 -18.642 6.914 1.00 94.12 91 MET A N 1
ATOM 695 C CA . MET A 1 91 ? -8.811 -17.184 7.029 1.00 94.12 91 MET A CA 1
ATOM 696 C C . MET A 1 91 ? -8.187 -16.537 5.796 1.00 94.12 91 MET A C 1
ATOM 698 O O . MET A 1 91 ? -7.344 -17.133 5.132 1.00 94.12 91 MET A O 1
ATOM 702 N N . ARG A 1 92 ? -8.595 -15.307 5.480 1.00 95.19 92 ARG A N 1
ATOM 703 C CA . ARG A 1 92 ? -7.910 -14.474 4.483 1.00 95.19 92 ARG A CA 1
ATOM 704 C C . ARG A 1 92 ? -6.939 -13.541 5.195 1.00 95.19 92 ARG A C 1
ATOM 706 O O . ARG A 1 92 ? -7.305 -12.945 6.212 1.00 95.19 92 ARG A O 1
ATOM 713 N N . ARG A 1 93 ? -5.721 -13.427 4.671 1.00 95.94 93 ARG A N 1
ATOM 714 C CA . ARG A 1 93 ? -4.681 -12.526 5.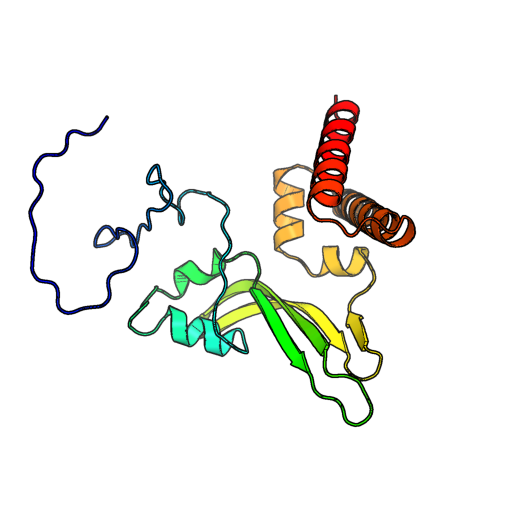182 1.00 95.94 93 ARG A CA 1
ATOM 715 C C . ARG A 1 93 ? -4.000 -11.799 4.035 1.00 95.94 93 ARG A C 1
ATOM 717 O O . ARG A 1 93 ? -3.844 -12.364 2.951 1.00 95.94 93 ARG A O 1
ATOM 724 N N . VAL A 1 94 ? -3.612 -10.557 4.298 1.00 96.81 94 VAL A N 1
ATOM 725 C CA . VAL A 1 94 ? -2.604 -9.861 3.501 1.00 96.81 94 VAL A CA 1
ATOM 726 C C . VAL A 1 94 ? -1.271 -10.432 3.955 1.00 96.81 94 VAL A C 1
ATOM 728 O O . VAL A 1 94 ? -0.909 -10.268 5.114 1.00 96.81 94 VAL A O 1
ATOM 731 N N . VAL A 1 95 ? -0.594 -11.181 3.092 1.00 96.69 95 VAL A N 1
ATOM 732 C CA . VAL A 1 95 ? 0.653 -11.849 3.482 1.00 96.69 95 VAL A CA 1
ATOM 733 C C . VAL A 1 95 ? 1.856 -10.943 3.312 1.00 96.69 95 VAL A C 1
ATOM 735 O O . VAL A 1 95 ? 2.762 -10.997 4.136 1.00 96.69 95 VAL A O 1
ATOM 738 N N . GLU A 1 96 ? 1.837 -10.100 2.283 1.00 96.50 96 GLU A N 1
ATOM 739 C CA . GLU A 1 96 ? 2.933 -9.207 1.923 1.00 96.50 96 GLU A CA 1
ATOM 740 C C . GLU A 1 96 ? 2.368 -7.911 1.328 1.00 96.50 96 GLU A C 1
ATOM 742 O O . GLU A 1 96 ? 1.335 -7.914 0.644 1.00 96.50 96 GLU A O 1
ATOM 747 N N . VAL A 1 97 ? 3.034 -6.797 1.624 1.00 97.31 97 VAL A N 1
ATOM 748 C CA . VAL A 1 97 ? 2.826 -5.504 0.968 1.00 97.31 97 VAL A CA 1
ATOM 749 C C . VAL A 1 97 ? 4.180 -5.000 0.515 1.00 97.31 97 VAL A C 1
ATOM 751 O O . VAL A 1 97 ? 5.057 -4.756 1.344 1.00 97.31 97 VAL A O 1
ATOM 754 N N . ASP A 1 98 ? 4.320 -4.804 -0.785 1.00 97.12 98 ASP A N 1
ATOM 755 C CA . ASP A 1 98 ? 5.592 -4.513 -1.426 1.00 97.12 98 ASP A CA 1
ATOM 756 C C . ASP A 1 98 ? 5.541 -3.202 -2.211 1.00 97.12 98 ASP A C 1
ATOM 758 O O . ASP A 1 98 ? 4.577 -2.915 -2.922 1.00 97.12 98 ASP A O 1
ATOM 762 N N . GLU A 1 99 ? 6.613 -2.423 -2.133 1.00 96.56 99 GLU A N 1
ATOM 763 C CA . GLU A 1 99 ? 6.827 -1.223 -2.938 1.00 96.56 99 GLU A CA 1
ATOM 764 C C . GLU A 1 99 ? 7.780 -1.528 -4.090 1.00 96.56 99 GLU A C 1
ATOM 766 O O . GLU A 1 99 ? 8.927 -1.906 -3.857 1.00 96.56 99 GLU A O 1
ATOM 771 N N . ILE A 1 100 ? 7.353 -1.304 -5.335 1.00 94.62 100 ILE A N 1
ATOM 772 C CA . ILE A 1 100 ? 8.254 -1.396 -6.490 1.00 94.62 100 ILE A CA 1
ATOM 773 C C . ILE A 1 100 ? 9.104 -0.124 -6.553 1.00 94.62 100 ILE A C 1
ATOM 775 O O . ILE A 1 100 ? 8.581 0.994 -6.657 1.00 94.62 100 ILE A O 1
ATOM 779 N N . THR A 1 101 ? 10.422 -0.291 -6.490 1.00 93.25 101 THR A N 1
ATOM 780 C CA . THR A 1 101 ? 11.402 0.804 -6.423 1.00 93.25 101 THR A CA 1
ATOM 781 C C . THR A 1 101 ? 12.201 0.966 -7.713 1.00 93.25 101 THR A C 1
ATOM 783 O O . THR A 1 101 ? 12.751 2.038 -7.958 1.00 93.25 101 THR A O 1
ATOM 786 N N . GLY A 1 102 ? 12.216 -0.041 -8.589 1.00 93.12 102 GLY A N 1
ATOM 787 C CA . GLY A 1 102 ? 12.902 0.058 -9.873 1.00 93.12 102 GLY A CA 1
ATOM 788 C C . GLY A 1 102 ? 12.817 -1.203 -10.721 1.00 93.12 102 GLY A C 1
ATOM 789 O O . GLY A 1 102 ? 12.043 -2.116 -10.444 1.00 93.12 102 GLY A O 1
ATOM 790 N N . VAL A 1 103 ? 13.645 -1.251 -11.762 1.00 94.12 103 VAL A N 1
ATOM 791 C CA . VAL A 1 103 ? 13.788 -2.401 -12.662 1.00 94.12 103 VAL A CA 1
ATOM 792 C C . VAL A 1 103 ? 15.180 -2.988 -12.481 1.00 94.12 103 VAL A C 1
ATOM 794 O O . VAL A 1 103 ? 16.161 -2.246 -12.460 1.00 94.12 103 VAL A O 1
ATOM 797 N N . LYS A 1 104 ? 15.262 -4.313 -12.332 1.00 94.31 104 LYS A N 1
ATOM 798 C CA . LYS A 1 104 ? 16.527 -5.04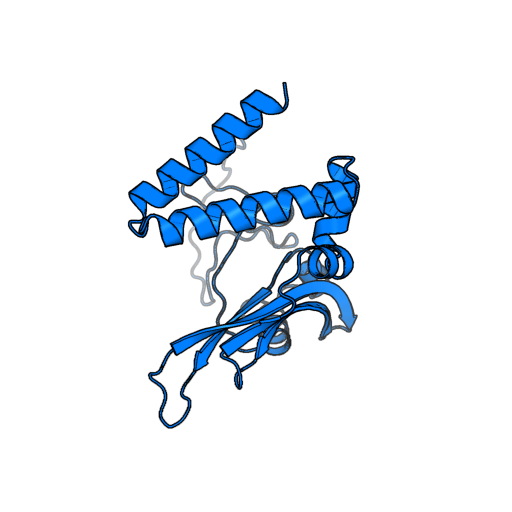0 -12.167 1.00 94.31 104 LYS A CA 1
ATOM 799 C C . LYS A 1 104 ? 17.019 -5.622 -13.490 1.00 94.31 104 LYS A C 1
ATOM 801 O O . LYS A 1 104 ? 18.210 -5.569 -13.777 1.00 94.31 104 LYS A O 1
ATOM 806 N N . SER A 1 105 ? 16.114 -6.192 -14.280 1.00 91.88 105 SER A N 1
ATOM 807 C CA . SER A 1 105 ? 16.390 -6.797 -15.589 1.00 91.88 105 SER A CA 1
ATOM 808 C C . SER A 1 105 ? 15.128 -6.762 -16.455 1.00 91.88 105 SER A C 1
ATOM 810 O O . SER A 1 105 ? 14.098 -6.268 -16.011 1.00 91.88 105 SER A O 1
ATOM 812 N N . GLU A 1 106 ? 15.164 -7.320 -17.668 1.00 83.50 106 GLU A N 1
ATOM 813 C CA . GLU A 1 106 ? 13.983 -7.413 -18.547 1.00 83.50 106 GLU A CA 1
ATOM 814 C C . GLU A 1 106 ? 12.817 -8.230 -17.959 1.00 83.50 106 GLU A C 1
ATOM 816 O O . GLU A 1 106 ? 11.701 -8.155 -18.466 1.00 83.50 106 GLU A O 1
ATOM 821 N N . ARG A 1 107 ? 13.059 -9.019 -16.902 1.00 87.00 107 ARG A N 1
ATOM 822 C CA . ARG A 1 107 ? 12.058 -9.912 -16.290 1.00 87.00 107 ARG A CA 1
ATOM 823 C C . ARG A 1 107 ? 11.880 -9.717 -14.788 1.00 87.00 107 ARG A C 1
ATOM 825 O O . ARG A 1 107 ? 11.030 -10.372 -14.194 1.00 87.00 107 ARG A O 1
ATOM 832 N N . GLU A 1 108 ? 12.672 -8.848 -14.167 1.00 93.06 108 GLU A N 1
ATOM 833 C CA . GLU A 1 108 ? 12.681 -8.663 -12.717 1.00 93.06 108 GLU A CA 1
ATOM 834 C C . GLU A 1 108 ? 12.596 -7.185 -12.348 1.00 93.06 108 GLU A C 1
ATOM 836 O O . GLU A 1 108 ? 13.296 -6.332 -12.903 1.00 93.06 108 GLU A O 1
ATOM 841 N N . VAL A 1 109 ? 11.776 -6.896 -11.340 1.00 95.38 109 VAL A N 1
ATOM 842 C CA . VAL A 1 109 ? 11.708 -5.582 -10.700 1.00 95.38 109 VAL A CA 1
ATOM 843 C C . VAL A 1 109 ? 12.496 -5.587 -9.397 1.00 95.38 109 VAL A C 1
ATOM 845 O O . VAL A 1 109 ? 12.671 -6.624 -8.760 1.00 95.38 109 VAL A O 1
ATOM 848 N N . ILE A 1 110 ? 12.967 -4.413 -8.993 1.00 95.69 110 ILE A N 1
ATOM 849 C CA . ILE A 1 110 ? 13.467 -4.191 -7.638 1.00 95.69 110 ILE A CA 1
ATOM 850 C C . ILE A 1 110 ? 12.269 -3.754 -6.805 1.00 95.69 110 ILE A C 1
ATOM 852 O O . ILE A 1 110 ? 11.550 -2.827 -7.188 1.00 95.69 110 ILE A O 1
ATOM 856 N N . TYR A 1 111 ? 12.053 -4.420 -5.679 1.00 95.56 111 TYR A N 1
ATOM 857 C CA . TYR A 1 111 ? 10.986 -4.083 -4.753 1.00 95.56 111 TYR A CA 1
ATOM 858 C C . TYR A 1 111 ? 11.456 -4.193 -3.302 1.00 95.56 111 TYR A C 1
ATOM 860 O O . TYR A 1 111 ? 12.488 -4.800 -3.004 1.00 95.56 111 TYR A O 1
ATOM 868 N N . LYS A 1 112 ? 10.705 -3.562 -2.401 1.00 95.81 112 LYS A N 1
ATOM 869 C CA . LYS A 1 112 ? 10.916 -3.597 -0.954 1.00 95.81 112 LYS A CA 1
ATOM 870 C C . LYS A 1 112 ? 9.645 -4.048 -0.256 1.00 95.81 112 LYS A C 1
ATOM 872 O O . LYS A 1 112 ? 8.613 -3.397 -0.389 1.00 95.81 112 LYS A O 1
ATOM 877 N N . THR A 1 113 ? 9.748 -5.094 0.551 1.00 96.69 113 THR A N 1
ATOM 878 C CA . THR A 1 113 ? 8.648 -5.545 1.403 1.00 96.69 113 THR A CA 1
ATOM 879 C C . THR A 1 113 ? 8.492 -4.616 2.600 1.00 96.69 113 THR A C 1
ATOM 881 O O . THR A 1 113 ? 9.375 -4.504 3.456 1.00 96.69 113 THR A O 1
ATOM 884 N N . ILE A 1 114 ? 7.355 -3.928 2.652 1.00 97.44 114 ILE A N 1
ATOM 885 C CA . ILE A 1 114 ? 7.002 -2.996 3.722 1.00 97.44 114 ILE A CA 1
ATOM 886 C C . ILE A 1 114 ? 6.337 -3.745 4.866 1.00 97.44 114 ILE A C 1
ATOM 888 O O . ILE A 1 114 ? 6.758 -3.582 6.009 1.00 97.44 1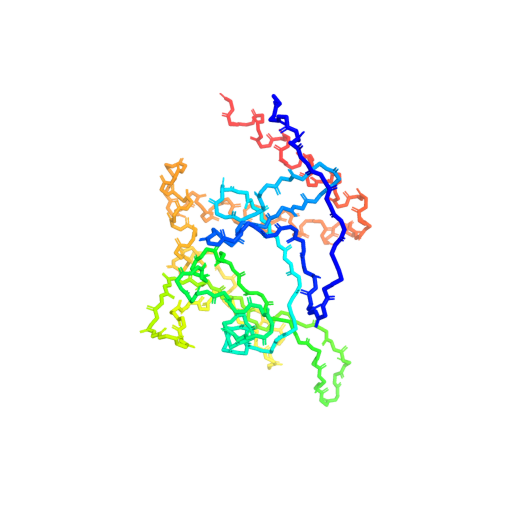14 ILE A O 1
ATOM 892 N N . PHE A 1 115 ? 5.361 -4.600 4.553 1.00 97.31 115 PHE A N 1
ATOM 893 C CA . PHE A 1 115 ? 4.684 -5.454 5.524 1.00 97.31 115 PHE A CA 1
ATOM 894 C C . PHE A 1 115 ? 4.781 -6.920 5.127 1.00 97.31 115 PHE A C 1
ATOM 896 O O . PHE A 1 115 ? 4.698 -7.259 3.952 1.00 97.31 115 PHE A O 1
ATOM 903 N N . SER A 1 116 ? 4.883 -7.778 6.132 1.00 96.69 116 SER A N 1
ATOM 904 C CA . SER A 1 116 ? 4.837 -9.235 6.021 1.00 96.69 116 SER A CA 1
ATOM 905 C C . SER A 1 116 ? 3.945 -9.797 7.125 1.00 96.69 116 SER A C 1
ATOM 907 O O . SER A 1 116 ? 3.770 -9.162 8.165 1.00 96.69 116 SER A O 1
ATOM 909 N N . TRP A 1 117 ? 3.367 -10.973 6.926 1.00 96.75 117 TRP A N 1
ATOM 910 C CA . TRP A 1 117 ? 2.539 -11.645 7.925 1.00 96.75 117 TRP A CA 1
ATOM 911 C C . TRP A 1 117 ? 3.229 -12.900 8.465 1.00 96.75 117 TRP A C 1
ATOM 913 O O . TRP A 1 117 ? 3.679 -13.746 7.694 1.00 96.75 117 TRP A O 1
ATOM 923 N N . SER A 1 118 ? 3.270 -13.035 9.793 1.00 93.12 118 SER A N 1
ATOM 924 C CA . SER A 1 118 ? 3.752 -14.223 10.502 1.00 93.12 118 SER A CA 1
ATOM 925 C C . SER A 1 118 ? 2.605 -15.220 10.732 1.00 93.12 118 SER A C 1
ATOM 927 O O . SER A 1 118 ? 1.648 -14.883 11.440 1.00 93.12 118 SER A O 1
ATOM 929 N N . PRO A 1 119 ? 2.691 -16.458 10.200 1.00 89.62 119 PRO A N 1
ATOM 930 C CA . PRO A 1 119 ? 1.687 -17.498 10.431 1.00 89.62 119 PRO A CA 1
ATOM 931 C C . PRO A 1 119 ? 1.643 -18.039 11.859 1.00 89.62 119 PRO A C 1
ATOM 933 O O . PRO A 1 119 ? 0.595 -18.525 12.301 1.00 89.62 119 PRO A O 1
ATOM 936 N N . GLU A 1 120 ? 2.780 -17.988 12.553 1.00 87.75 120 GLU A N 1
ATOM 937 C CA . GLU A 1 120 ? 2.949 -18.522 13.904 1.00 87.75 120 GLU A CA 1
ATOM 938 C C . GLU A 1 120 ? 2.062 -17.741 14.880 1.00 87.75 120 GLU A C 1
ATOM 940 O O . GLU A 1 120 ? 1.160 -18.312 15.504 1.00 87.75 120 GLU A O 1
ATOM 945 N N . ASP A 1 121 ? 2.226 -16.417 14.883 1.00 90.00 121 ASP A N 1
ATOM 946 C CA . ASP A 1 121 ? 1.537 -15.507 15.802 1.00 90.00 121 ASP A CA 1
ATOM 947 C C . ASP A 1 121 ? 0.267 -14.870 15.223 1.00 90.00 121 ASP A C 1
ATOM 949 O O . ASP A 1 121 ? -0.452 -14.180 15.944 1.00 90.00 121 ASP A O 1
ATOM 953 N N . ASP A 1 122 ? -0.017 -15.082 13.932 1.00 91.81 122 ASP A N 1
ATOM 954 C CA . ASP A 1 122 ? -1.078 -14.393 13.183 1.00 91.81 122 ASP A CA 1
ATOM 955 C C . ASP A 1 122 ? -0.964 -12.857 13.278 1.00 91.81 122 ASP A C 1
ATOM 957 O O . ASP A 1 122 ? -1.919 -12.147 13.603 1.00 91.81 122 ASP A O 1
ATOM 961 N N . ARG A 1 123 ? 0.241 -12.330 13.017 1.00 94.31 123 ARG A N 1
ATOM 962 C CA . ARG A 1 123 ? 0.568 -10.899 13.154 1.00 94.31 123 ARG A CA 1
ATOM 963 C C . ARG A 1 123 ? 1.237 -10.338 11.912 1.00 94.31 123 ARG A C 1
ATOM 965 O O . ARG A 1 123 ? 2.054 -11.004 11.288 1.00 94.31 123 ARG A O 1
ATOM 972 N N . HIS A 1 124 ? 0.928 -9.083 11.596 1.00 96.19 124 HIS A N 1
ATOM 973 C CA . HIS A 1 124 ? 1.630 -8.331 10.558 1.00 96.19 124 HIS A CA 1
ATOM 974 C C . HIS A 1 124 ? 2.834 -7.604 11.166 1.00 96.19 124 HIS A C 1
ATOM 976 O O . HIS A 1 124 ? 2.737 -7.043 12.258 1.00 96.19 124 HIS A O 1
ATOM 982 N N . MET A 1 125 ? 3.955 -7.627 10.454 1.00 95.50 125 MET A N 1
ATOM 983 C CA . MET A 1 125 ? 5.236 -7.042 10.836 1.00 95.50 125 MET A CA 1
ATOM 984 C C . MET A 1 125 ? 5.766 -6.147 9.707 1.00 95.50 125 MET A C 1
ATOM 986 O O . MET A 1 125 ? 5.659 -6.535 8.542 1.00 95.50 125 MET A O 1
ATOM 990 N N . PRO A 1 126 ? 6.387 -4.997 10.018 1.00 95.31 126 PRO A N 1
ATOM 991 C CA . PRO A 1 126 ? 6.557 -4.424 11.352 1.00 95.31 126 PRO A CA 1
ATOM 992 C C . PRO A 1 126 ? 5.240 -3.831 11.881 1.00 95.31 126 PRO A C 1
ATOM 994 O O . PRO A 1 126 ? 4.346 -3.480 11.115 1.00 95.31 126 PRO A O 1
ATOM 997 N N . ASN A 1 127 ? 5.113 -3.745 13.205 1.00 91.44 127 ASN A N 1
ATOM 998 C CA . ASN A 1 127 ? 3.942 -3.175 13.885 1.00 91.44 127 ASN A CA 1
ATOM 999 C C . ASN A 1 127 ? 4.192 -1.765 14.443 1.00 91.44 127 ASN A C 1
ATOM 1001 O O . ASN A 1 127 ? 3.309 -1.211 15.092 1.00 91.44 127 ASN A O 1
ATOM 1005 N N . ASN A 1 128 ? 5.383 -1.208 14.225 1.00 94.12 128 ASN A N 1
ATOM 1006 C CA . ASN A 1 128 ? 5.746 0.137 14.650 1.00 94.12 128 ASN A CA 1
ATOM 1007 C C . ASN A 1 128 ? 5.840 1.060 13.427 1.00 94.12 128 ASN A C 1
ATOM 1009 O O . ASN A 1 128 ? 6.251 0.641 12.340 1.00 94.12 128 ASN A O 1
ATOM 1013 N N . VAL A 1 129 ? 5.413 2.308 13.601 1.00 94.81 129 VAL A N 1
ATOM 1014 C CA . VAL A 1 129 ? 5.269 3.269 12.503 1.00 94.81 129 VAL A CA 1
ATOM 1015 C C . VAL A 1 129 ? 6.624 3.783 12.033 1.00 94.81 129 VAL A C 1
ATOM 1017 O O . VAL A 1 129 ? 6.843 3.968 10.837 1.00 94.81 129 VAL A O 1
ATOM 1020 N N . GLU A 1 130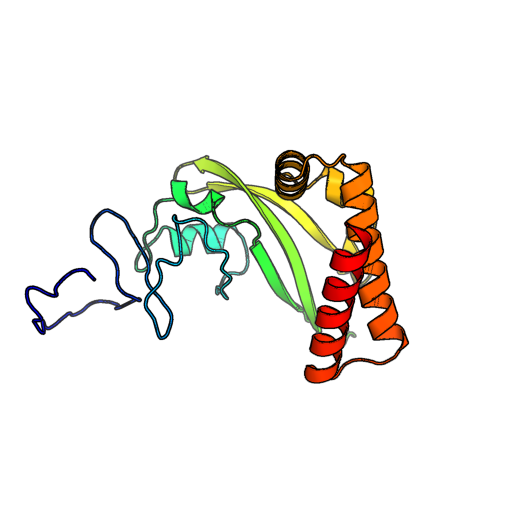 ? 7.562 3.951 12.952 1.00 94.75 130 GLU A N 1
ATOM 1021 C CA . GLU A 1 130 ? 8.899 4.471 12.697 1.00 94.75 130 GLU A CA 1
ATOM 1022 C C . GLU A 1 130 ? 9.664 3.577 11.712 1.00 94.75 130 GLU A C 1
ATOM 1024 O O . GLU A 1 130 ? 10.314 4.058 10.779 1.00 94.75 130 GLU A O 1
ATOM 1029 N N . GLU A 1 131 ? 9.547 2.260 11.863 1.00 95.69 131 GLU A N 1
ATOM 1030 C CA . GLU A 1 131 ? 10.151 1.286 10.964 1.00 95.69 131 GLU A CA 1
ATOM 1031 C C . GLU A 1 131 ? 9.469 1.265 9.596 1.00 95.69 131 GLU A C 1
ATOM 1033 O O . GLU A 1 131 ? 10.164 1.161 8.583 1.00 95.69 131 GLU A O 1
ATOM 1038 N N . ILE A 1 132 ? 8.145 1.438 9.535 1.00 96.00 132 ILE A N 1
ATOM 1039 C CA . ILE A 1 132 ? 7.409 1.565 8.265 1.00 96.00 132 ILE A CA 1
ATOM 1040 C C . ILE A 1 132 ? 7.914 2.790 7.493 1.00 96.00 132 ILE A C 1
ATOM 1042 O O . ILE A 1 132 ? 8.286 2.676 6.322 1.00 96.00 132 ILE A O 1
ATOM 1046 N N . VAL A 1 133 ? 8.005 3.948 8.155 1.00 95.88 133 VAL A N 1
ATOM 1047 C CA . VAL A 1 133 ? 8.508 5.195 7.554 1.00 95.88 133 VAL A CA 1
ATOM 1048 C C . VAL A 1 133 ? 9.968 5.064 7.123 1.00 95.88 133 VAL A C 1
ATOM 1050 O O . VAL A 1 133 ? 10.364 5.609 6.093 1.00 95.88 133 VAL A O 1
ATOM 1053 N N . LYS A 1 134 ? 10.786 4.323 7.877 1.00 95.00 134 LYS A N 1
ATOM 1054 C CA . LYS A 1 134 ? 12.185 4.067 7.519 1.00 95.00 134 LYS A CA 1
ATOM 1055 C C . LYS A 1 134 ? 12.323 3.157 6.295 1.00 95.00 134 LYS A C 1
ATOM 1057 O O . LYS A 1 134 ? 13.243 3.359 5.504 1.00 95.00 134 LYS A O 1
ATOM 1062 N N . ARG A 1 135 ? 11.458 2.146 6.158 1.00 95.12 135 ARG A N 1
ATOM 1063 C CA . ARG A 1 135 ? 11.502 1.154 5.069 1.00 95.12 135 ARG A CA 1
ATOM 1064 C C . ARG A 1 135 ? 10.932 1.690 3.751 1.00 95.12 135 ARG A C 1
ATOM 1066 O O . ARG A 1 135 ? 11.465 1.352 2.695 1.00 95.12 135 ARG A O 1
ATOM 1073 N N . SER A 1 136 ? 9.879 2.506 3.819 1.00 96.62 136 SER A N 1
ATOM 1074 C CA . SER A 1 136 ? 9.107 2.969 2.659 1.00 96.62 136 SER A CA 1
ATOM 1075 C C . SER A 1 136 ? 9.785 4.110 1.895 1.00 96.62 136 SER A C 1
ATOM 1077 O O . SER A 1 136 ? 9.966 5.222 2.399 1.00 96.62 136 SER A O 1
ATOM 1079 N N . GLU A 1 137 ? 10.092 3.864 0.621 1.00 94.62 137 GLU A N 1
ATOM 1080 C CA . GLU A 1 137 ? 10.580 4.904 -0.293 1.00 94.62 137 GLU A CA 1
ATOM 1081 C C . GLU A 1 137 ? 9.443 5.803 -0.784 1.00 94.62 137 GLU A C 1
ATOM 1083 O O . GLU A 1 137 ? 9.654 6.987 -1.076 1.00 94.62 137 GLU A O 1
ATOM 1088 N N . LYS A 1 138 ? 8.222 5.259 -0.879 1.00 93.56 138 LYS A N 1
ATOM 1089 C CA . LYS A 1 138 ? 7.049 6.031 -1.304 1.00 93.56 138 LYS A CA 1
ATOM 1090 C C . LYS A 1 138 ? 6.660 7.053 -0.234 1.00 93.56 138 LYS A C 1
ATOM 1092 O O . LYS A 1 138 ? 6.413 8.205 -0.589 1.00 93.56 138 LYS A O 1
ATOM 1097 N N . LEU A 1 139 ? 6.688 6.692 1.052 1.00 95.31 139 LEU A N 1
ATOM 1098 C CA . LEU A 1 139 ? 6.470 7.639 2.151 1.00 95.31 139 LEU A CA 1
ATOM 1099 C C . LEU A 1 139 ? 7.552 8.720 2.189 1.00 95.31 139 LEU A C 1
ATOM 1101 O O . LEU A 1 139 ? 7.223 9.891 2.355 1.00 95.31 139 LEU A O 1
ATOM 1105 N N . GLU A 1 140 ? 8.819 8.377 1.943 1.00 94.12 140 GLU A N 1
ATOM 1106 C CA . GLU A 1 140 ? 9.887 9.379 1.830 1.00 94.12 140 GLU A CA 1
ATOM 1107 C C . GLU A 1 140 ? 9.657 10.347 0.656 1.00 94.12 140 GLU A C 1
ATOM 1109 O O . GLU A 1 140 ? 9.896 11.553 0.764 1.00 94.12 140 GLU A O 1
ATOM 1114 N N . ARG A 1 141 ? 9.159 9.849 -0.483 1.00 92.50 141 ARG A N 1
ATOM 1115 C CA . ARG A 1 141 ? 8.769 10.706 -1.611 1.00 92.50 141 ARG A CA 1
ATOM 1116 C C . ARG A 1 141 ? 7.611 11.630 -1.233 1.00 92.50 141 ARG A C 1
ATOM 1118 O O . ARG A 1 141 ? 7.689 12.817 -1.538 1.00 92.50 141 ARG A O 1
ATOM 1125 N N . VAL A 1 142 ? 6.579 11.115 -0.563 1.00 93.12 142 VAL A N 1
ATOM 1126 C CA . VAL A 1 142 ? 5.453 11.926 -0.072 1.00 93.12 142 VAL A CA 1
ATOM 1127 C C . VAL A 1 142 ? 5.955 13.009 0.878 1.00 93.12 142 VAL A C 1
ATOM 1129 O O . VAL A 1 142 ? 5.636 14.171 0.656 1.00 93.12 142 VAL A O 1
ATOM 1132 N N . ALA A 1 143 ? 6.801 12.655 1.850 1.00 94.12 143 ALA A N 1
ATOM 1133 C CA . ALA A 1 143 ? 7.395 13.585 2.809 1.00 94.12 143 ALA A CA 1
ATOM 1134 C C . ALA A 1 143 ? 8.082 14.763 2.105 1.00 94.12 143 ALA A C 1
ATOM 1136 O O . ALA A 1 143 ? 7.780 15.920 2.386 1.00 94.12 143 ALA A O 1
ATOM 1137 N N . ARG A 1 144 ? 8.931 14.474 1.108 1.00 94.19 144 ARG A N 1
ATOM 1138 C CA . ARG A 1 144 ? 9.604 15.506 0.303 1.00 94.19 144 ARG A CA 1
ATOM 1139 C C . ARG A 1 144 ? 8.632 16.384 -0.480 1.00 94.19 144 ARG A C 1
ATOM 1141 O O . ARG A 1 144 ? 8.841 17.589 -0.539 1.00 94.19 144 ARG A O 1
ATOM 1148 N N . LEU A 1 145 ? 7.586 15.802 -1.071 1.00 92.44 145 LEU A N 1
ATOM 1149 C CA . LEU A 1 145 ? 6.603 16.544 -1.871 1.00 92.44 145 LEU A CA 1
ATOM 1150 C C . LEU A 1 145 ? 5.797 17.546 -1.038 1.00 92.44 145 LEU A C 1
ATOM 1152 O O . LEU A 1 145 ? 5.475 18.620 -1.536 1.00 92.44 145 LEU A O 1
ATOM 1156 N N . ILE A 1 146 ? 5.473 17.202 0.209 1.00 91.88 146 ILE A N 1
ATOM 1157 C CA . ILE A 1 146 ? 4.675 18.055 1.105 1.00 91.88 146 ILE A CA 1
ATOM 1158 C C . ILE A 1 146 ? 5.529 18.840 2.113 1.00 91.88 146 ILE A C 1
ATOM 1160 O O . ILE A 1 146 ? 4.981 19.545 2.957 1.00 91.88 146 ILE A O 1
ATOM 1164 N N . GLY A 1 147 ? 6.860 18.727 2.035 1.00 93.50 147 GLY A N 1
ATOM 1165 C CA . GLY A 1 147 ? 7.800 19.421 2.920 1.00 93.50 147 GLY A CA 1
ATOM 1166 C C . GLY A 1 147 ? 7.797 18.919 4.368 1.00 93.50 147 GLY A C 1
ATOM 1167 O O . GLY A 1 147 ? 8.096 19.687 5.277 1.00 93.50 147 GLY A O 1
ATOM 1168 N N . TRP A 1 148 ? 7.426 17.661 4.603 1.00 95.75 148 TRP A N 1
ATOM 1169 C CA . TRP A 1 148 ? 7.359 17.064 5.938 1.00 95.75 148 TRP A CA 1
ATOM 1170 C C . TRP A 1 148 ? 8.633 16.301 6.295 1.00 95.75 148 TRP A C 1
ATOM 1172 O O . TRP A 1 148 ? 9.302 15.723 5.435 1.00 95.75 148 TRP A O 1
ATOM 1182 N N . THR A 1 149 ? 8.946 16.256 7.590 1.00 95.56 149 THR A N 1
ATOM 1183 C CA . THR A 1 149 ? 9.987 15.372 8.128 1.00 95.56 149 THR A CA 1
ATOM 1184 C C . THR A 1 149 ? 9.472 13.933 8.247 1.00 95.56 149 THR A C 1
ATOM 1186 O O . THR A 1 149 ? 8.267 13.676 8.184 1.00 95.56 149 THR A O 1
ATOM 1189 N N . LYS A 1 150 ? 10.385 12.969 8.439 1.00 93.56 150 LYS A N 1
ATOM 1190 C CA . LYS A 1 150 ? 10.003 11.568 8.698 1.00 93.56 150 LYS A CA 1
ATOM 1191 C C . LYS A 1 150 ? 9.158 11.440 9.971 1.00 93.56 150 LYS A C 1
ATOM 1193 O O . LYS A 1 150 ? 8.191 10.687 9.964 1.00 93.56 150 LYS A O 1
ATOM 1198 N N . ASP A 1 151 ? 9.455 12.237 10.993 1.00 95.12 151 ASP A N 1
ATOM 1199 C CA . ASP A 1 151 ? 8.702 12.243 12.252 1.00 95.12 151 ASP A CA 1
ATOM 1200 C C . ASP A 1 151 ? 7.266 12.745 12.054 1.00 95.12 151 ASP A C 1
ATOM 1202 O O . ASP A 1 151 ? 6.332 12.126 12.547 1.00 95.12 151 ASP A O 1
ATOM 1206 N N . MET A 1 152 ? 7.062 13.794 11.246 1.00 95.00 152 MET A N 1
ATOM 1207 C CA . MET A 1 152 ? 5.714 14.283 10.914 1.00 95.00 152 MET A CA 1
ATOM 1208 C C . MET A 1 152 ? 4.890 13.240 10.145 1.00 95.00 152 MET A C 1
ATOM 1210 O O . MET A 1 152 ? 3.685 13.113 10.355 1.00 95.00 152 MET A O 1
ATOM 1214 N N . ILE A 1 153 ? 5.525 12.473 9.251 1.00 96.31 153 ILE A N 1
ATOM 1215 C CA . ILE A 1 153 ? 4.861 11.355 8.563 1.00 96.31 153 ILE A CA 1
ATOM 1216 C C . ILE A 1 153 ? 4.513 10.246 9.558 1.00 96.31 153 ILE A C 1
ATOM 1218 O O . ILE A 1 153 ? 3.417 9.692 9.480 1.00 96.31 153 ILE A O 1
ATOM 1222 N N . ALA A 1 154 ? 5.419 9.920 10.482 1.00 96.25 154 ALA A N 1
ATOM 1223 C CA . ALA A 1 154 ? 5.165 8.914 11.504 1.00 96.25 154 ALA A CA 1
ATOM 1224 C C . ALA A 1 154 ? 3.996 9.325 12.413 1.00 96.25 154 ALA A C 1
ATOM 1226 O O . ALA A 1 154 ? 3.071 8.543 12.613 1.00 96.25 154 ALA A O 1
ATOM 1227 N N . GLU A 1 155 ? 3.966 10.574 12.873 1.00 95.50 155 GLU A N 1
ATOM 1228 C CA . GLU A 1 155 ? 2.858 11.118 13.661 1.00 95.50 155 GLU A CA 1
ATOM 1229 C C . GLU A 1 155 ? 1.524 11.048 12.896 1.00 95.50 155 GLU A C 1
ATOM 1231 O O . GLU A 1 155 ? 0.501 10.633 13.447 1.00 95.50 155 GLU A O 1
ATOM 1236 N N . ASP A 1 156 ? 1.529 11.380 11.601 1.00 94.75 156 ASP A N 1
ATOM 1237 C CA . ASP A 1 156 ? 0.336 11.284 10.756 1.00 94.75 156 ASP A CA 1
ATOM 1238 C C . ASP A 1 156 ? -0.178 9.849 10.606 1.00 94.75 156 ASP A C 1
ATOM 1240 O O . ASP A 1 156 ? -1.383 9.595 10.693 1.00 94.75 156 ASP A O 1
ATOM 1244 N N . LEU A 1 157 ? 0.728 8.901 10.368 1.00 95.94 157 LEU A N 1
ATOM 1245 C CA . LEU A 1 157 ? 0.394 7.485 10.252 1.00 95.94 157 LEU A CA 1
ATOM 1246 C C . LEU A 1 157 ? -0.118 6.921 11.575 1.00 95.94 157 LEU A C 1
ATOM 1248 O O . LEU A 1 157 ? -1.094 6.174 11.576 1.00 95.94 157 LEU A O 1
ATOM 1252 N N . GLU A 1 158 ? 0.478 7.325 12.691 1.00 96.25 158 GLU A N 1
ATOM 1253 C CA . GLU A 1 158 ? 0.058 6.924 14.028 1.00 96.25 158 GLU A CA 1
ATOM 1254 C C . GLU A 1 158 ? -1.338 7.462 14.367 1.00 96.25 158 GLU A C 1
ATOM 1256 O O . GLU A 1 158 ? -2.187 6.737 14.889 1.00 96.25 158 GLU A O 1
ATOM 1261 N N . HIS A 1 159 ? -1.638 8.708 13.994 1.00 94.94 159 HIS A N 1
ATOM 1262 C CA . HIS A 1 159 ? -2.980 9.266 14.137 1.00 94.94 159 HIS A CA 1
ATOM 1263 C C . HIS A 1 159 ? -4.004 8.503 13.279 1.00 94.94 159 HIS A C 1
ATOM 1265 O O . HIS A 1 159 ? -5.097 8.185 13.751 1.00 94.94 159 HIS A O 1
ATOM 1271 N N . ARG A 1 160 ? -3.653 8.141 12.037 1.00 96.06 160 ARG A N 1
ATOM 1272 C CA . ARG A 1 160 ? -4.513 7.303 11.181 1.00 96.06 160 ARG A CA 1
ATOM 1273 C C . ARG A 1 160 ? -4.707 5.897 11.754 1.00 96.06 160 ARG A C 1
ATOM 1275 O O . ARG A 1 160 ? -5.815 5.374 11.662 1.00 96.06 160 ARG A O 1
ATOM 1282 N N . ARG A 1 161 ? -3.665 5.299 12.344 1.00 95.69 161 ARG A N 1
ATOM 1283 C CA . ARG A 1 161 ? -3.730 3.994 13.021 1.00 95.69 161 ARG A CA 1
ATOM 1284 C C . ARG A 1 161 ? -4.733 4.047 14.169 1.00 95.69 161 ARG A C 1
ATOM 1286 O O . ARG A 1 161 ? -5.698 3.288 14.149 1.00 95.69 161 ARG A O 1
ATOM 1293 N N . LYS A 1 162 ? -4.566 5.006 15.086 1.00 96.31 162 LYS A N 1
ATOM 1294 C CA . LYS A 1 162 ? -5.483 5.225 16.215 1.00 96.31 162 LYS A CA 1
ATOM 1295 C C . LYS A 1 162 ? -6.913 5.466 15.751 1.00 96.31 162 LYS A C 1
ATOM 1297 O O . LYS A 1 162 ? -7.828 4.868 16.289 1.00 96.31 162 LYS A O 1
ATOM 1302 N N . PHE A 1 163 ? -7.112 6.272 14.707 1.00 96.31 163 PHE A N 1
ATOM 1303 C CA . PHE A 1 163 ? -8.440 6.495 14.134 1.00 96.31 163 PHE A CA 1
ATOM 1304 C C . PHE A 1 163 ? -9.126 5.187 13.703 1.00 96.31 163 PHE A C 1
ATOM 1306 O O . PHE A 1 163 ? -10.309 5.006 13.978 1.00 96.31 163 PHE A O 1
ATOM 1313 N N . LEU A 1 164 ? -8.411 4.271 13.042 1.00 96.75 164 LEU A N 1
ATOM 1314 C CA . LEU A 1 164 ? -8.980 2.983 12.632 1.00 96.75 164 LEU A CA 1
ATOM 1315 C C . LEU A 1 164 ? -9.235 2.054 13.827 1.00 96.75 164 LEU A C 1
ATOM 1317 O O . LEU A 1 164 ? -10.263 1.379 13.849 1.00 96.75 164 LEU A O 1
ATOM 1321 N N . GLU A 1 165 ? -8.343 2.038 14.817 1.00 96.62 165 GLU A N 1
ATOM 1322 C CA . GLU A 1 165 ? -8.515 1.271 16.060 1.00 96.62 165 GLU A CA 1
ATOM 1323 C C . GLU A 1 165 ? -9.743 1.746 16.841 1.00 96.62 165 GLU A C 1
ATOM 1325 O O . GLU A 1 165 ? -10.602 0.939 17.190 1.00 96.62 165 GLU A O 1
ATOM 1330 N N . ASP A 1 166 ? -9.907 3.060 16.974 1.00 97.38 166 ASP A N 1
ATOM 1331 C CA . ASP A 1 166 ? -11.072 3.712 17.564 1.00 97.38 166 ASP A CA 1
ATOM 1332 C C . ASP A 1 166 ? -12.392 3.270 16.913 1.00 97.38 166 ASP A C 1
ATOM 1334 O O . ASP A 1 166 ? -13.398 3.092 17.602 1.00 97.38 166 ASP A O 1
ATOM 1338 N N . LEU A 1 167 ? -12.429 3.126 15.581 1.00 97.50 167 LEU A N 1
ATOM 1339 C CA . LEU A 1 167 ? -13.627 2.650 14.880 1.00 97.50 167 LEU A CA 1
ATOM 1340 C C . LEU A 1 167 ? -13.938 1.192 15.221 1.00 97.50 167 LEU A C 1
ATOM 1342 O O . LEU A 1 167 ? -15.109 0.850 15.405 1.00 97.50 167 LEU A O 1
ATOM 1346 N N . VAL A 1 168 ? -12.908 0.349 15.325 1.00 97.50 168 VAL A N 1
ATOM 1347 C CA . VAL A 1 168 ? -13.055 -1.061 15.704 1.00 97.50 168 VAL A CA 1
ATOM 1348 C C . VAL A 1 168 ? -13.551 -1.180 17.144 1.00 97.50 168 VAL A C 1
ATOM 1350 O O . VAL A 1 168 ? -14.509 -1.911 17.390 1.00 97.50 168 VAL A O 1
ATOM 1353 N N . GLU A 1 169 ? -12.969 -0.424 18.076 1.00 97.62 169 GLU A N 1
ATOM 1354 C CA . GLU A 1 169 ? -13.378 -0.399 19.487 1.00 97.62 169 GLU A CA 1
ATOM 1355 C C . GLU A 1 169 ? -14.819 0.094 19.669 1.00 97.62 169 GLU A C 1
ATOM 1357 O O . GLU A 1 169 ? -15.572 -0.453 20.474 1.00 97.62 169 GLU A O 1
ATOM 1362 N N . LYS A 1 170 ? -15.244 1.081 18.870 1.00 96.62 170 LYS A N 1
ATOM 1363 C CA . LYS A 1 170 ? -16.625 1.598 18.858 1.00 96.62 170 LYS A CA 1
ATOM 1364 C C . LYS A 1 170 ? -17.614 0.680 18.125 1.00 96.62 170 LYS A C 1
ATOM 1366 O O . LYS A 1 170 ? -18.803 0.990 18.084 1.00 96.62 170 LYS A O 1
ATOM 1371 N N . GLY A 1 171 ? -17.155 -0.425 17.533 1.00 97.62 171 GLY A N 1
ATOM 1372 C CA . GLY A 1 171 ? -18.002 -1.374 16.807 1.00 97.62 171 GLY A CA 1
ATOM 1373 C C . GLY A 1 171 ? -18.538 -0.847 15.470 1.00 97.62 171 GLY A C 1
ATOM 1374 O O . GLY A 1 171 ? -19.584 -1.297 14.994 1.00 97.62 171 GLY A O 1
ATOM 1375 N N . VAL A 1 172 ? -17.853 0.118 14.851 1.00 97.25 172 VAL A N 1
ATOM 1376 C CA . VAL A 1 172 ? -18.266 0.732 13.583 1.00 97.25 172 VAL A CA 1
ATOM 1377 C C . VAL A 1 172 ? -17.790 -0.131 12.411 1.00 97.25 172 VAL A C 1
ATOM 1379 O O . VAL A 1 172 ? -16.702 0.060 11.874 1.00 97.25 172 VAL A O 1
ATOM 1382 N N . PHE A 1 173 ? -18.622 -1.088 11.993 1.00 95.75 173 PHE A N 1
ATOM 1383 C CA . PHE A 1 173 ? -18.289 -2.031 10.908 1.00 95.75 173 PHE A CA 1
ATOM 1384 C C . PHE A 1 173 ? -19.126 -1.858 9.637 1.00 95.75 173 PHE A C 1
ATOM 1386 O O . PHE A 1 173 ? -18.787 -2.404 8.585 1.00 95.75 173 PHE A O 1
ATOM 1393 N N . ARG A 1 174 ? -20.235 -1.111 9.706 1.00 97.31 174 ARG A N 1
ATOM 1394 C CA . ARG A 1 174 ? -21.099 -0.886 8.544 1.00 97.31 174 ARG A CA 1
ATOM 1395 C C . ARG A 1 174 ? -20.413 0.072 7.574 1.00 97.31 174 ARG A C 1
ATOM 1397 O O . ARG A 1 174 ? -20.007 1.163 7.961 1.00 97.31 174 ARG A O 1
ATOM 1404 N N . TYR A 1 175 ? -20.350 -0.316 6.301 1.00 94.94 175 TYR A N 1
ATOM 1405 C CA . TYR A 1 175 ? -19.665 0.446 5.251 1.00 94.94 175 TYR A CA 1
ATOM 1406 C C . TYR A 1 175 ? -20.055 1.933 5.220 1.00 94.94 175 TYR A C 1
ATOM 1408 O O . TYR A 1 175 ? -19.179 2.793 5.215 1.00 94.94 175 TYR A O 1
ATOM 1416 N N . SER A 1 176 ? -21.357 2.242 5.253 1.00 96.19 176 SER A N 1
ATOM 1417 C CA . SER A 1 176 ? -21.856 3.626 5.235 1.00 96.19 176 SER A CA 1
ATOM 1418 C C . SER A 1 176 ? -21.321 4.463 6.394 1.00 96.19 176 SER A C 1
ATOM 1420 O O . SER A 1 176 ? -21.014 5.639 6.217 1.00 96.19 176 SER A O 1
ATOM 1422 N N . ASP A 1 177 ? -21.192 3.848 7.566 1.00 96.06 177 ASP A N 1
ATOM 1423 C CA . ASP A 1 177 ? -20.788 4.535 8.784 1.00 96.06 177 ASP A CA 1
ATOM 1424 C C . ASP A 1 177 ? -19.288 4.794 8.730 1.00 96.06 177 ASP A C 1
ATOM 1426 O O . ASP A 1 177 ? -18.859 5.930 8.904 1.00 96.06 177 ASP A O 1
ATOM 1430 N N . VAL A 1 178 ? -18.496 3.776 8.373 1.00 96.25 178 VAL A N 1
ATOM 1431 C CA . VAL A 1 178 ? -17.046 3.913 8.165 1.00 96.25 178 VAL A CA 1
ATOM 1432 C C . VAL A 1 178 ? -16.743 5.038 7.170 1.00 96.25 178 VAL A C 1
ATOM 1434 O O . VAL A 1 178 ? -15.883 5.878 7.434 1.00 96.25 178 VAL A O 1
ATOM 1437 N N . VAL A 1 179 ? -17.478 5.109 6.055 1.00 95.50 179 VAL A N 1
ATOM 1438 C CA . VAL A 1 179 ? -17.333 6.189 5.065 1.00 95.50 179 VAL A CA 1
ATOM 1439 C C . VAL A 1 179 ? -17.605 7.563 5.682 1.00 95.50 179 VAL A C 1
ATOM 1441 O O . VAL A 1 179 ? -16.851 8.503 5.421 1.00 95.50 179 VAL A O 1
ATOM 1444 N N . GLU A 1 180 ? -18.647 7.702 6.500 1.00 95.19 180 GLU A N 1
ATOM 1445 C CA . GLU A 1 180 ? -18.976 8.973 7.150 1.00 95.19 180 GLU A CA 1
ATOM 1446 C C . GLU A 1 180 ? -17.902 9.399 8.161 1.00 95.19 180 GLU A C 1
ATOM 1448 O O . GLU A 1 180 ? -17.457 10.550 8.150 1.00 95.19 180 GLU A O 1
ATOM 1453 N N . TYR A 1 181 ? -17.391 8.461 8.962 1.00 95.94 181 TYR A N 1
ATOM 1454 C CA . TYR A 1 181 ? -16.273 8.724 9.871 1.00 95.94 181 TYR A CA 1
ATOM 1455 C C . TYR A 1 181 ? -15.008 9.153 9.122 1.00 95.94 181 TYR A C 1
ATOM 1457 O O . TYR A 1 181 ? -14.353 10.111 9.532 1.00 95.94 181 TYR A O 1
ATOM 1465 N N . ILE A 1 182 ? -14.680 8.507 7.997 1.00 94.50 182 ILE A N 1
ATOM 1466 C CA . ILE A 1 182 ? -13.530 8.890 7.165 1.00 94.50 182 ILE A CA 1
ATOM 1467 C C . ILE A 1 182 ? -13.709 10.308 6.605 1.00 94.50 182 ILE A C 1
ATOM 1469 O O . ILE A 1 182 ? -12.781 11.118 6.663 1.00 94.50 182 ILE A O 1
ATOM 1473 N N . LYS A 1 183 ? -14.898 10.647 6.087 1.00 93.88 183 LYS A N 1
ATOM 1474 C CA . LYS A 1 183 ? -15.190 12.006 5.594 1.00 93.88 183 LYS A CA 1
ATOM 1475 C C . LYS A 1 183 ? -14.992 13.048 6.690 1.00 93.88 183 LYS A C 1
ATOM 1477 O O . LYS A 1 183 ? -14.362 14.080 6.449 1.00 93.88 183 LYS A O 1
ATOM 1482 N N . ARG A 1 184 ? -15.501 12.768 7.892 1.00 93.44 184 ARG A N 1
ATOM 1483 C CA . ARG A 1 184 ? -15.360 13.643 9.057 1.00 93.44 184 ARG A CA 1
ATOM 1484 C C . ARG A 1 184 ? -13.896 13.820 9.465 1.00 93.44 184 ARG A C 1
ATOM 1486 O O . ARG A 1 184 ? -13.462 14.963 9.593 1.00 93.44 184 ARG A O 1
ATOM 1493 N N . PHE A 1 185 ? -13.133 12.730 9.554 1.00 93.12 185 PHE A N 1
ATOM 1494 C CA . PHE A 1 185 ? -11.697 12.748 9.857 1.00 93.12 185 PHE A CA 1
ATOM 1495 C C . PHE A 1 185 ? -10.926 13.690 8.919 1.00 93.12 185 PHE A C 1
ATOM 1497 O O . PHE A 1 185 ? -10.171 14.553 9.368 1.00 93.12 185 PHE A O 1
ATOM 1504 N N . TYR A 1 186 ? -11.166 13.611 7.606 1.00 89.25 186 TYR A N 1
ATOM 1505 C CA . TYR A 1 186 ? -10.510 14.507 6.647 1.00 89.25 186 TYR A CA 1
ATOM 1506 C C . TYR A 1 186 ? -11.020 15.956 6.699 1.00 89.25 186 TYR A C 1
ATOM 1508 O O . TYR A 1 186 ? -10.241 16.881 6.452 1.00 89.25 186 TYR A O 1
ATOM 1516 N N . LYS A 1 187 ? -12.302 16.182 7.014 1.00 89.12 187 LYS A N 1
ATOM 1517 C CA . LYS A 1 187 ? -12.873 17.532 7.158 1.00 89.12 187 LYS A CA 1
ATOM 1518 C C . LYS A 1 187 ? -12.266 18.271 8.351 1.00 89.12 187 LYS A C 1
ATOM 1520 O O . LYS A 1 187 ? -11.861 19.421 8.202 1.00 89.12 187 LYS A O 1
ATOM 1525 N N . GLU A 1 188 ? -12.182 17.610 9.503 1.00 86.31 188 GLU A N 1
ATOM 1526 C CA . GLU A 1 188 ? -11.602 18.172 10.728 1.00 86.31 188 GLU A CA 1
ATOM 1527 C C . GLU A 1 188 ? -10.110 18.466 10.535 1.00 86.31 188 GLU A C 1
ATOM 1529 O O . GLU A 1 188 ? -9.654 19.567 10.830 1.00 86.31 188 GLU A O 1
ATOM 1534 N N . ARG A 1 189 ? -9.364 17.557 9.897 1.00 79.31 189 ARG A N 1
ATOM 1535 C CA . ARG A 1 189 ? -7.952 17.793 9.565 1.00 79.31 189 ARG A CA 1
ATOM 1536 C C . ARG A 1 189 ? -7.715 19.006 8.669 1.00 79.31 189 ARG A C 1
ATOM 1538 O O . ARG A 1 189 ? -6.781 19.762 8.910 1.00 79.31 189 ARG A O 1
ATOM 1545 N N . ARG A 1 190 ? -8.550 19.224 7.647 1.00 68.31 190 ARG A N 1
ATOM 1546 C CA . ARG A 1 190 ? -8.452 20.428 6.799 1.00 68.31 190 ARG A CA 1
ATOM 1547 C C . ARG A 1 190 ? -8.736 21.719 7.567 1.00 68.31 190 ARG A C 1
ATOM 1549 O O . ARG A 1 190 ? -8.237 22.763 7.166 1.00 68.31 190 ARG A O 1
ATOM 1556 N N . ALA A 1 191 ? -9.546 21.661 8.623 1.00 57.28 191 ALA A N 1
ATOM 1557 C CA . ALA A 1 191 ? -9.842 22.823 9.455 1.00 57.28 191 ALA A CA 1
ATOM 1558 C C . ALA A 1 191 ? -8.675 23.193 10.386 1.00 57.28 191 ALA A C 1
ATOM 1560 O O . ALA A 1 191 ? -8.506 24.371 10.672 1.00 57.28 191 ALA A O 1
ATOM 1561 N N . VAL A 1 192 ? -7.868 22.213 10.811 1.00 56.75 192 VAL A N 1
ATOM 1562 C CA . VAL A 1 192 ? -6.698 22.405 11.694 1.00 56.75 192 VAL A CA 1
ATOM 1563 C C . VAL A 1 192 ? -5.454 22.903 10.940 1.00 56.75 192 VAL A C 1
ATOM 1565 O O . VAL A 1 192 ? -4.590 23.525 11.539 1.00 56.75 192 VAL A O 1
ATOM 1568 N N . ILE A 1 193 ? -5.353 22.652 9.629 1.00 55.72 193 ILE A N 1
ATOM 1569 C CA . ILE A 1 193 ? -4.199 23.043 8.785 1.00 55.72 193 ILE A CA 1
ATOM 1570 C C . ILE A 1 193 ? -4.358 24.472 8.197 1.00 55.72 193 ILE A C 1
ATOM 1572 O O . ILE A 1 193 ? -3.561 24.899 7.365 1.00 55.72 193 ILE A O 1
ATOM 1576 N N . LYS A 1 194 ? -5.387 25.226 8.603 1.00 40.56 194 LYS A N 1
ATOM 1577 C CA . LYS A 1 194 ? -5.524 26.658 8.282 1.00 40.56 194 LYS A CA 1
ATOM 1578 C C . LYS A 1 194 ? -4.848 27.519 9.335 1.00 40.56 194 LYS A C 1
ATOM 1580 O O . LYS A 1 194 ? -4.258 28.538 8.921 1.00 40.56 194 LYS A O 1
#

Sequence (194 aa):
LIPIKEVSKEPYNGYVYDVSVPSSEAFFGGETPILLHNTGHGGGCTFHGDSIESMVMRLTTPPINIPISFLPLISNVVITRFIRIPGKRPMRRVVEVDEITGVKSEREVIYKTIFSWSPEDDRHMPNNVEEIVKRSEKLERVARLIGWTKDMIAEDLEHRRKFLEDLVEKGVFRYSDVVEYIKRFYKERRAVIK

Radius of gyration: 20.83 Å; chains: 1; bounding box: 38×54×58 Å

Foldseek 3Di:
DDDDPDDDDDDDPDDDDADQDPPPRFHFDDPPTDRCPPPPHDDDDDDPDQDPLRVLVVCCDPPNNDFSQRVLSPQKDFHKDFDDDPPDDTDIDRAWIKGFDACDDRRDTDIFTLWGADPVVRDIPPPALLSSLVRHPVNVVVCVVVVHDSVVSSVVVVVVVVLVVVCVVVVPDDPVRVVVSVVVVVVVVVVVVD

pLDDT: mean 84.83, std 15.87, range [40.56, 97.62]

Secondary structure (DSSP, 8-state):
-PPP---------S---S-BPTTT--BEETTTTEE-SSSS---------SSHHHHHHHHHSTTT---GGGGGG---EEEEEEE--TTS--EEEEEEEEEEEEE-SSS-EEEEEEEEEETTTTEEE--SHHHHHHH-HHHHHHHHHHT--HHHHHHHHHHHHHHHHHHHHTT--SHHHHHHHHHHHHHHHHHHT-